Protein AF-0000000066578251 (afdb_homodimer)

Structure (mmCIF, N/CA/C/O backbone):
data_AF-0000000066578251-model_v1
#
loop_
_entity.id
_entity.type
_entity.pdbx_description
1 polymer 'Ribbon-helix-helix protein CopG domain-containing protein'
#
loop_
_atom_site.group_PDB
_atom_site.id
_atom_site.type_symbol
_atom_site.label_atom_id
_atom_site.label_alt_id
_atom_site.label_comp_id
_atom_site.label_asym_id
_atom_site.label_entity_id
_atom_site.label_seq_id
_atom_site.pdbx_PDB_ins_code
_atom_site.Cartn_x
_atom_site.Cartn_y
_atom_site.Cartn_z
_atom_site.occupancy
_atom_site.B_iso_or_equiv
_atom_site.auth_seq_id
_atom_site.auth_comp_id
_atom_site.auth_asym_id
_atom_site.auth_atom_id
_atom_site.pdbx_PDB_model_num
ATOM 1 N N . MET A 1 1 ? 9.539 15.773 -36.688 1 33.91 1 MET A N 1
ATOM 2 C CA . MET A 1 1 ? 9.219 14.484 -36.062 1 33.91 1 MET A CA 1
ATOM 3 C C . MET A 1 1 ? 10.008 14.281 -34.781 1 33.91 1 MET A C 1
ATOM 5 O O . MET A 1 1 ? 11.211 14.016 -34.812 1 33.91 1 MET A O 1
ATOM 9 N N . GLN A 1 2 ? 9.914 15.133 -33.781 1 40.56 2 GLN A N 1
ATOM 10 C CA . GLN A 1 2 ? 10.695 15.141 -32.562 1 40.56 2 GLN A CA 1
ATOM 11 C C . GLN A 1 2 ? 10.43 13.891 -31.734 1 40.56 2 GLN A C 1
ATOM 13 O O . GLN A 1 2 ? 9.281 13.594 -31.391 1 40.56 2 GLN A O 1
ATOM 18 N N . MET A 1 3 ? 10.969 12.742 -32.125 1 38.81 3 MET A N 1
ATOM 19 C CA . MET A 1 3 ? 10.906 11.547 -31.266 1 38.81 3 MET A CA 1
ATOM 20 C C . MET A 1 3 ? 11.039 11.914 -29.797 1 38.81 3 MET A C 1
ATOM 22 O O . MET A 1 3 ? 11.977 12.609 -29.406 1 38.81 3 MET A O 1
ATOM 26 N N . LYS A 1 4 ? 10.031 12.43 -29.156 1 45.69 4 LYS A N 1
ATOM 27 C CA . LYS A 1 4 ? 10.07 12.602 -27.703 1 45.69 4 LYS A CA 1
ATOM 28 C C . LYS A 1 4 ? 10.961 11.547 -27.047 1 45.69 4 LYS A C 1
ATOM 30 O O . LYS A 1 4 ? 10.68 10.352 -27.141 1 45.69 4 LYS A O 1
ATOM 35 N N . ASN A 1 5 ? 12.266 11.547 -27.328 1 45.31 5 ASN A N 1
ATOM 36 C CA . ASN A 1 5 ? 13.211 10.719 -26.594 1 45.31 5 ASN A CA 1
ATOM 37 C C . ASN A 1 5 ? 12.711 10.398 -25.188 1 45.31 5 ASN A C 1
ATOM 39 O O . ASN A 1 5 ? 12.336 11.305 -24.438 1 45.31 5 ASN A O 1
ATOM 43 N N . ASN A 1 6 ? 11.898 9.453 -24.969 1 48.03 6 ASN A N 1
ATOM 44 C CA . ASN A 1 6 ? 11.68 8.898 -23.641 1 48.03 6 ASN A CA 1
ATOM 45 C C . ASN A 1 6 ? 12.93 9 -22.766 1 48.03 6 ASN A C 1
ATOM 47 O O . ASN A 1 6 ? 13.812 8.141 -22.844 1 48.03 6 ASN A O 1
ATOM 51 N N . THR A 1 7 ? 13.742 10.078 -22.797 1 52 7 THR A N 1
ATOM 52 C CA . THR A 1 7 ? 15 10.344 -22.109 1 52 7 THR A CA 1
ATOM 53 C C . THR A 1 7 ? 14.969 9.773 -20.688 1 52 7 THR A C 1
ATOM 55 O O . THR A 1 7 ? 13.938 9.812 -20.016 1 52 7 THR A O 1
ATOM 58 N N . ALA A 1 8 ? 15.844 8.781 -20.422 1 61 8 ALA A N 1
ATOM 59 C CA . ALA A 1 8 ? 16.188 8.125 -19.172 1 61 8 ALA A CA 1
ATOM 60 C C . ALA A 1 8 ? 16.172 9.117 -18.016 1 61 8 ALA A C 1
ATOM 62 O O . ALA A 1 8 ? 16.875 10.133 -18.047 1 61 8 ALA A O 1
ATOM 63 N N . GLN A 1 9 ? 15.102 9.367 -17.328 1 78.44 9 GLN A N 1
ATOM 64 C CA . GLN A 1 9 ? 15.023 10.266 -16.172 1 78.44 9 GLN A CA 1
ATOM 65 C C . GLN A 1 9 ? 16.25 10.117 -15.281 1 78.44 9 GLN A C 1
ATOM 67 O O . GLN A 1 9 ? 16.734 9.008 -15.07 1 78.44 9 GLN A O 1
ATOM 72 N N . ALA A 1 10 ? 17.062 11.227 -15.094 1 93.12 10 ALA A N 1
ATOM 73 C CA . ALA A 1 10 ? 18.156 11.227 -14.133 1 93.12 10 ALA A CA 1
ATOM 74 C C . ALA A 1 10 ? 17.781 10.469 -12.867 1 93.12 10 ALA A C 1
ATOM 76 O O . ALA A 1 10 ? 16.641 10.555 -12.398 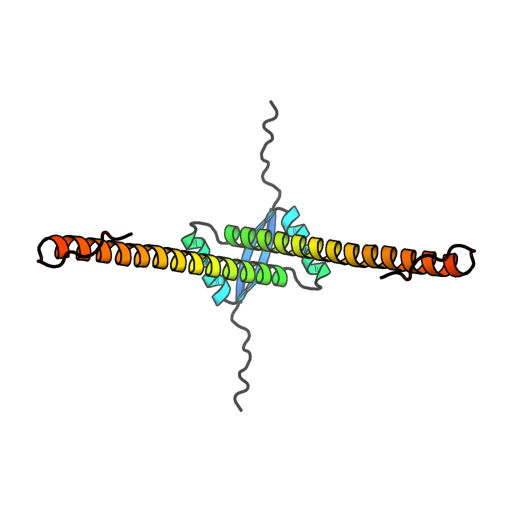1 93.12 10 ALA A O 1
ATOM 77 N N . THR A 1 11 ? 18.703 9.531 -12.5 1 97.19 11 THR A N 1
ATOM 78 C CA . THR A 1 11 ? 18.438 8.719 -11.32 1 97.19 11 THR A CA 1
ATOM 79 C C . THR A 1 11 ? 19.406 9.078 -10.195 1 97.19 11 THR A C 1
ATOM 81 O O . THR A 1 11 ? 20.422 9.742 -10.422 1 97.19 11 THR A O 1
ATOM 84 N N . LYS A 1 12 ? 19.016 8.773 -9.023 1 96.56 12 LYS A N 1
ATOM 85 C CA . LYS A 1 12 ? 19.812 8.883 -7.809 1 96.56 12 LYS A CA 1
ATOM 86 C C . LYS A 1 12 ? 19.891 7.555 -7.066 1 96.56 12 LYS A C 1
ATOM 88 O O . LYS A 1 12 ? 18.906 6.812 -7.02 1 96.56 12 LYS A O 1
ATOM 93 N N . VAL A 1 13 ? 21.062 7.285 -6.535 1 97.38 13 VAL A N 1
ATOM 94 C CA . VAL A 1 13 ? 21.234 6.078 -5.734 1 97.38 13 VAL A CA 1
ATOM 95 C C . VAL A 1 13 ? 20.672 6.297 -4.336 1 97.38 13 VAL A C 1
ATOM 97 O O . VAL A 1 13 ? 20.969 7.305 -3.689 1 97.38 13 VAL A O 1
ATOM 100 N N . ILE A 1 14 ? 19.812 5.352 -3.883 1 97.75 14 ILE A N 1
ATOM 101 C CA . ILE A 1 14 ? 19.359 5.387 -2.498 1 97.75 14 ILE A CA 1
ATOM 102 C C . ILE A 1 14 ? 19.75 4.094 -1.789 1 97.75 14 ILE A C 1
ATOM 104 O O . ILE A 1 14 ? 19.859 3.041 -2.422 1 97.75 14 ILE A O 1
ATOM 108 N N . THR A 1 15 ? 19.953 4.227 -0.474 1 97.62 15 THR A N 1
ATOM 109 C CA . THR A 1 15 ? 20.422 3.111 0.35 1 97.62 15 THR A CA 1
ATOM 110 C C . THR A 1 15 ? 19.656 3.064 1.669 1 97.62 15 THR A C 1
ATOM 112 O O . THR A 1 15 ? 19.188 4.094 2.158 1 97.62 15 THR A O 1
ATOM 115 N N . ALA A 1 16 ? 19.469 1.856 2.088 1 98.19 16 ALA A N 1
ATOM 116 C CA . ALA A 1 16 ? 18.875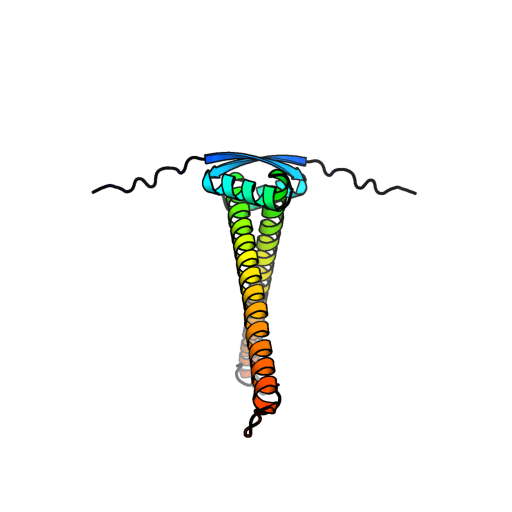 1.665 3.412 1 98.19 16 ALA A CA 1
ATOM 117 C C . ALA A 1 16 ? 19.391 0.377 4.055 1 98.19 16 ALA A C 1
ATOM 119 O O . ALA A 1 16 ? 19.781 -0.557 3.357 1 98.19 16 ALA A O 1
ATOM 120 N N . HIS A 1 17 ? 19.391 0.418 5.379 1 97.81 17 HIS A N 1
ATOM 121 C CA . HIS A 1 17 ? 19.594 -0.796 6.164 1 97.81 17 HIS A CA 1
ATOM 122 C C . HIS A 1 17 ? 18.25 -1.43 6.539 1 97.81 17 HIS A C 1
ATOM 124 O O . HIS A 1 17 ? 17.406 -0.785 7.168 1 97.81 17 HIS A O 1
ATOM 130 N N . VAL A 1 18 ? 18.109 -2.721 6.086 1 98.19 18 VAL A N 1
ATOM 131 C CA . VAL A 1 18 ? 16.844 -3.373 6.363 1 98.19 18 VAL A CA 1
ATOM 132 C C . VAL A 1 18 ? 17.078 -4.691 7.094 1 98.19 18 VAL A C 1
ATOM 134 O O . VAL A 1 18 ? 18.125 -5.32 6.922 1 98.19 18 VAL A O 1
ATOM 137 N N . PRO A 1 19 ? 16.109 -5.137 7.902 1 98.19 19 PRO A N 1
ATOM 138 C CA . PRO A 1 19 ? 16.25 -6.453 8.523 1 98.19 19 PRO A CA 1
ATOM 139 C C . PRO A 1 19 ? 16.469 -7.566 7.508 1 98.19 19 PRO A C 1
ATOM 141 O O . PRO A 1 19 ? 15.875 -7.547 6.426 1 98.19 19 PRO A O 1
ATOM 144 N N . LEU A 1 20 ? 17.25 -8.539 7.859 1 98.12 20 LEU A N 1
ATOM 145 C CA . LEU A 1 20 ? 17.625 -9.625 6.965 1 98.12 20 LEU A CA 1
ATOM 146 C C . LEU A 1 20 ? 16.375 -10.328 6.434 1 98.12 20 LEU A C 1
ATOM 148 O O . LEU A 1 20 ? 16.281 -10.609 5.234 1 98.12 20 LEU A O 1
ATOM 152 N N . PRO A 1 21 ? 15.336 -10.617 7.297 1 97.69 21 PRO A N 1
ATOM 153 C CA . PRO A 1 21 ? 14.148 -11.297 6.77 1 97.69 21 PRO A CA 1
ATOM 154 C C . PRO A 1 21 ? 13.422 -10.469 5.715 1 97.69 21 PRO A C 1
ATOM 156 O O . PRO A 1 21 ? 12.852 -11.023 4.766 1 97.69 21 PRO A O 1
ATOM 159 N N . MET A 1 22 ? 13.469 -9.156 5.844 1 98.56 22 MET A N 1
ATOM 160 C CA . MET A 1 22 ? 12.852 -8.289 4.848 1 98.56 22 MET A CA 1
ATOM 161 C C . MET A 1 22 ? 13.625 -8.336 3.533 1 98.56 22 MET A C 1
ATOM 163 O O . MET A 1 22 ? 13.023 -8.445 2.461 1 98.56 22 MET A O 1
ATOM 167 N N . ALA A 1 23 ? 14.891 -8.266 3.625 1 98.5 23 ALA A N 1
ATOM 168 C CA . ALA A 1 23 ? 15.727 -8.367 2.432 1 98.5 23 ALA A CA 1
ATOM 169 C C . ALA A 1 23 ? 15.492 -9.688 1.702 1 98.5 23 ALA A C 1
ATOM 171 O O . ALA A 1 23 ? 15.391 -9.711 0.473 1 98.5 23 ALA A O 1
ATOM 172 N N . ASP A 1 24 ? 15.367 -10.758 2.49 1 98.19 24 ASP A N 1
ATOM 173 C CA . ASP A 1 24 ? 15.125 -12.078 1.919 1 98.19 24 ASP A CA 1
ATOM 174 C C . ASP A 1 24 ? 13.773 -12.125 1.198 1 98.19 24 ASP A C 1
ATOM 176 O O . ASP A 1 24 ? 13.672 -12.68 0.104 1 98.19 24 ASP A O 1
ATOM 180 N N . LYS A 1 25 ? 12.797 -11.492 1.788 1 98.38 25 LYS A N 1
ATOM 181 C CA . LYS A 1 25 ? 11.469 -11.461 1.18 1 98.38 25 LYS A CA 1
ATOM 182 C C . LYS A 1 25 ? 11.477 -10.633 -0.102 1 98.38 25 LYS A C 1
ATOM 184 O O . LYS A 1 25 ? 10.828 -11 -1.086 1 98.38 25 LYS A O 1
ATOM 189 N N . VAL A 1 26 ? 12.18 -9.578 -0.138 1 98.56 26 VAL A N 1
ATOM 190 C CA . VAL A 1 26 ? 12.32 -8.734 -1.325 1 98.56 26 VAL A CA 1
ATOM 191 C C . VAL A 1 26 ? 12.969 -9.539 -2.449 1 98.56 26 VAL A C 1
ATOM 193 O O . VAL A 1 26 ? 12.5 -9.516 -3.59 1 98.56 26 VAL A O 1
ATOM 196 N N . ASP A 1 27 ? 13.984 -10.328 -2.086 1 98.5 27 ASP A N 1
ATOM 197 C CA . ASP A 1 27 ? 14.672 -11.156 -3.072 1 98.5 27 ASP A CA 1
ATOM 198 C C . ASP A 1 27 ? 13.75 -12.242 -3.625 1 98.5 27 ASP A C 1
ATOM 200 O O . ASP A 1 27 ? 13.742 -12.492 -4.832 1 98.5 27 ASP A O 1
ATOM 204 N N . GLN A 1 28 ? 13.086 -12.84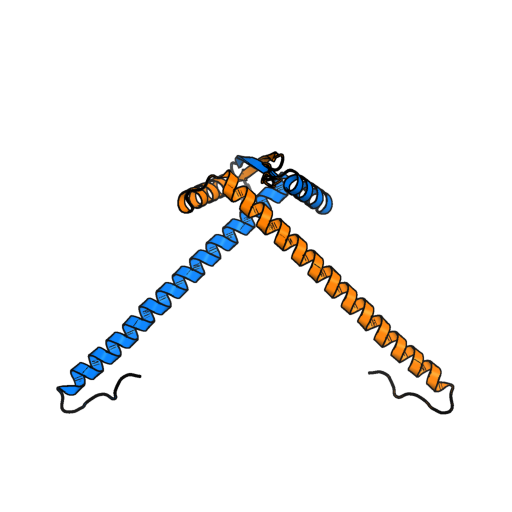4 -2.729 1 98.25 28 GLN A N 1
ATOM 205 C CA . GLN A 1 28 ? 12.141 -13.883 -3.135 1 98.25 28 GLN A CA 1
ATOM 206 C C . GLN A 1 28 ? 11.086 -13.328 -4.086 1 98.25 28 GLN A C 1
ATOM 208 O O . GLN A 1 28 ? 10.789 -13.945 -5.113 1 98.25 28 GLN A O 1
ATOM 213 N N . MET A 1 29 ? 10.578 -12.148 -3.799 1 98 29 MET A N 1
ATOM 214 C CA . MET A 1 29 ? 9.562 -11.508 -4.629 1 98 29 MET A CA 1
ATOM 215 C C . MET A 1 29 ? 10.141 -11.094 -5.977 1 98 29 MET A C 1
ATOM 217 O O . MET A 1 29 ? 9.508 -11.281 -7.016 1 98 29 MET A O 1
ATOM 221 N N . ALA A 1 30 ? 11.312 -10.57 -5.914 1 98.56 30 ALA A N 1
ATOM 222 C CA . ALA A 1 30 ? 12 -10.188 -7.141 1 98.56 30 ALA A CA 1
ATOM 223 C C . ALA A 1 30 ? 12.188 -11.383 -8.07 1 98.56 30 ALA A C 1
ATOM 225 O O . ALA A 1 30 ? 11.914 -11.297 -9.266 1 98.56 30 ALA A O 1
ATOM 226 N N . ALA A 1 31 ? 12.578 -12.531 -7.445 1 98.31 31 ALA A N 1
ATOM 227 C CA . ALA A 1 31 ? 12.781 -13.758 -8.203 1 98.31 31 ALA A CA 1
ATOM 228 C C . ALA A 1 31 ? 11.469 -14.25 -8.812 1 98.31 31 ALA A C 1
ATOM 230 O O . ALA A 1 31 ? 11.422 -14.602 -9.992 1 98.31 31 ALA A O 1
ATOM 231 N N . ARG A 1 32 ? 10.469 -14.172 -8.047 1 96.62 32 ARG A N 1
ATOM 232 C CA . ARG A 1 32 ? 9.148 -14.609 -8.492 1 96.62 32 ARG A CA 1
ATOM 233 C C . ARG A 1 32 ? 8.656 -13.758 -9.664 1 96.62 32 ARG A C 1
ATOM 235 O O . ARG A 1 32 ? 8.039 -14.273 -10.594 1 96.62 32 ARG A O 1
ATOM 242 N N . LEU A 1 33 ? 8.992 -12.492 -9.641 1 96.75 33 LEU A N 1
ATOM 243 C CA . LEU A 1 33 ? 8.516 -11.539 -10.641 1 96.75 33 LEU A CA 1
ATOM 244 C C . LEU A 1 33 ? 9.492 -11.438 -11.805 1 96.75 33 LEU A C 1
ATOM 246 O O . LEU A 1 33 ? 9.211 -10.75 -12.797 1 96.75 33 LEU A O 1
ATOM 250 N N . GLU A 1 34 ? 10.609 -12.109 -11.68 1 98.06 34 GLU A N 1
ATOM 251 C CA . GLU A 1 34 ? 11.68 -12.031 -12.672 1 98.06 34 GLU A CA 1
ATOM 252 C C . GLU A 1 34 ? 12.125 -10.586 -12.883 1 98.06 34 GLU A C 1
ATOM 254 O O . GLU A 1 34 ? 12.219 -10.117 -14.016 1 98.06 34 GLU A O 1
ATOM 259 N N . ARG A 1 35 ? 12.328 -9.961 -11.734 1 97.88 35 ARG A N 1
ATOM 260 C CA . ARG A 1 35 ? 12.789 -8.578 -11.695 1 97.88 35 ARG A CA 1
ATOM 261 C C . ARG A 1 35 ? 13.953 -8.406 -10.719 1 97.88 35 ARG A C 1
ATOM 263 O O . ARG A 1 35 ? 14.25 -9.32 -9.945 1 97.88 35 ARG A O 1
ATOM 270 N N . SER A 1 36 ? 14.57 -7.285 -10.828 1 98 36 SER A N 1
ATOM 271 C CA . SER A 1 36 ? 15.664 -6.977 -9.914 1 98 36 SER A CA 1
ATOM 272 C C . SER A 1 36 ? 15.141 -6.484 -8.57 1 98 36 SER A C 1
ATOM 274 O O . SER A 1 36 ? 14.016 -5.988 -8.484 1 98 36 SER A O 1
ATOM 276 N N . ARG A 1 37 ? 15.867 -6.578 -7.664 1 97.19 37 ARG A N 1
ATOM 277 C CA . ARG A 1 37 ? 15.57 -5.984 -6.363 1 97.19 37 ARG A CA 1
ATOM 278 C C . ARG A 1 37 ? 15.273 -4.496 -6.492 1 97.19 37 ARG A C 1
ATOM 280 O O . ARG A 1 37 ? 14.367 -3.979 -5.848 1 97.19 37 ARG A O 1
ATOM 287 N N . GLY A 1 38 ? 16.109 -3.795 -7.281 1 97.69 38 GLY A N 1
ATOM 288 C CA . GLY A 1 38 ? 15.906 -2.371 -7.496 1 97.69 38 GLY A CA 1
ATOM 289 C C . GLY A 1 38 ? 14.531 -2.041 -8.055 1 97.69 38 GLY A C 1
ATOM 290 O O . GLY A 1 38 ? 13.945 -1.019 -7.703 1 97.69 38 GLY A O 1
ATOM 291 N N . TRP A 1 39 ? 14.086 -2.951 -8.844 1 98.25 39 TRP A N 1
ATOM 292 C CA . TRP A 1 39 ? 12.742 -2.799 -9.391 1 98.25 39 TRP A CA 1
ATOM 293 C C . TRP A 1 39 ? 11.695 -2.859 -8.281 1 98.25 39 TRP A C 1
ATOM 295 O O . TRP A 1 39 ? 10.781 -2.039 -8.242 1 98.25 39 TRP A O 1
ATOM 305 N N . VAL A 1 40 ? 11.781 -3.76 -7.332 1 98.5 40 VAL A N 1
ATOM 306 C CA . VAL A 1 40 ? 10.859 -3.932 -6.215 1 98.5 40 VAL A CA 1
ATOM 307 C C . VAL A 1 40 ? 10.867 -2.682 -5.34 1 98.5 40 VAL A C 1
ATOM 309 O O . VAL A 1 40 ? 9.812 -2.197 -4.922 1 98.5 40 VAL A O 1
ATOM 312 N N . ILE A 1 41 ? 12.016 -2.17 -5.109 1 98.69 41 ILE A N 1
ATOM 313 C CA . ILE A 1 41 ? 12.164 -0.983 -4.277 1 98.69 41 ILE A CA 1
ATOM 314 C C . ILE A 1 41 ? 11.438 0.195 -4.922 1 98.69 41 ILE A C 1
ATOM 316 O O . ILE A 1 41 ? 10.695 0.916 -4.258 1 98.69 41 ILE A O 1
ATOM 320 N N . LYS A 1 42 ? 11.625 0.343 -6.203 1 98.5 42 LYS A N 1
ATOM 321 C CA . LYS A 1 42 ? 10.953 1.426 -6.918 1 98.5 42 LYS A CA 1
ATOM 322 C C . LYS A 1 42 ? 9.438 1.262 -6.867 1 98.5 42 LYS A C 1
ATOM 324 O O . LYS A 1 42 ? 8.711 2.236 -6.672 1 98.5 42 LYS A O 1
ATOM 329 N N . GLN A 1 43 ? 9.07 0.047 -6.969 1 98.5 43 GLN A N 1
ATOM 330 C CA . GLN A 1 43 ? 7.641 -0.238 -6.91 1 98.5 43 GLN A CA 1
ATOM 331 C C . GLN A 1 43 ? 7.078 0.055 -5.523 1 98.5 43 GLN A C 1
ATOM 333 O O . GLN A 1 43 ? 6.004 0.648 -5.395 1 98.5 43 GLN A O 1
ATOM 338 N N . ALA A 1 44 ? 7.77 -0.382 -4.5 1 98.88 44 ALA A N 1
ATOM 339 C CA . ALA A 1 44 ? 7.363 -0.16 -3.113 1 98.88 44 ALA A CA 1
ATOM 340 C C . ALA A 1 44 ? 7.273 1.331 -2.801 1 98.88 44 ALA A C 1
ATOM 342 O O . ALA A 1 44 ? 6.285 1.791 -2.221 1 98.88 44 ALA A O 1
ATOM 343 N N . LEU A 1 45 ? 8.266 2.088 -3.23 1 98.88 45 LEU A N 1
ATOM 344 C CA . LEU A 1 45 ? 8.281 3.529 -3 1 98.88 45 LEU A CA 1
ATOM 345 C C . LEU A 1 45 ? 7.148 4.211 -3.758 1 98.88 45 LEU A C 1
ATOM 347 O O . LEU A 1 45 ? 6.438 5.051 -3.199 1 98.88 45 LEU A O 1
ATOM 351 N N . SER A 1 46 ? 6.969 3.844 -4.98 1 98.75 46 SER A N 1
ATOM 352 C CA . SER A 1 46 ? 5.91 4.434 -5.797 1 98.75 46 SER A CA 1
ATOM 353 C C . SER A 1 46 ? 4.539 4.219 -5.164 1 98.75 46 SER A C 1
ATOM 355 O O . SER A 1 46 ? 3.762 5.164 -5.027 1 98.75 46 SER A O 1
ATOM 357 N N . ALA A 1 47 ? 4.355 3.01 -4.758 1 98.5 47 ALA A N 1
ATOM 358 C CA . ALA A 1 47 ? 3.068 2.662 -4.16 1 98.5 47 ALA A CA 1
ATOM 359 C C . ALA A 1 47 ? 2.865 3.396 -2.836 1 98.5 47 ALA A C 1
ATOM 361 O O . ALA A 1 47 ? 1.778 3.912 -2.566 1 98.5 47 ALA A O 1
ATOM 362 N N . TRP A 1 48 ? 3.848 3.43 -2.045 1 98.69 48 TRP A N 1
ATOM 363 C CA . TRP A 1 48 ? 3.773 4.055 -0.728 1 98.69 48 TRP A CA 1
ATOM 364 C C . TRP A 1 48 ? 3.555 5.559 -0.849 1 98.69 48 TRP A C 1
ATOM 366 O O . TRP A 1 48 ? 2.73 6.133 -0.133 1 98.69 48 TRP A O 1
ATOM 376 N N . LEU A 1 49 ? 4.242 6.195 -1.757 1 98.56 49 LEU A N 1
ATOM 377 C CA . LEU A 1 49 ? 4.094 7.629 -1.984 1 98.56 49 LEU A CA 1
ATOM 378 C C . LEU A 1 49 ? 2.691 7.957 -2.488 1 98.56 49 LEU A C 1
ATOM 380 O O . LEU A 1 49 ? 2.08 8.93 -2.045 1 98.56 49 LEU A O 1
ATOM 384 N N . ALA A 1 50 ? 2.244 7.145 -3.395 1 98.06 50 ALA A N 1
ATOM 385 C CA . ALA A 1 50 ? 0.897 7.352 -3.92 1 98.06 50 ALA A CA 1
ATOM 386 C C . ALA A 1 50 ? -0.149 7.223 -2.818 1 98.06 50 ALA A C 1
ATOM 388 O O . ALA A 1 50 ? -1.088 8.016 -2.746 1 98.06 50 ALA A O 1
ATOM 389 N N . GLN A 1 51 ? -0.018 6.234 -1.933 1 97.38 51 GLN A N 1
ATOM 390 C CA . GLN A 1 51 ? -0.934 6.027 -0.815 1 97.38 51 GLN A CA 1
ATOM 391 C C . GLN A 1 51 ? -0.896 7.203 0.153 1 97.38 51 GLN A C 1
ATOM 393 O O . GLN A 1 51 ? -1.938 7.66 0.627 1 97.38 51 GLN A O 1
ATOM 398 N N . GLU A 1 52 ? 0.347 7.637 0.436 1 97.19 52 GLU A N 1
ATOM 399 C CA . GLU A 1 52 ? 0.484 8.781 1.333 1 97.19 52 GLU A CA 1
ATOM 400 C C . GLU A 1 52 ? -0.146 10.031 0.731 1 97.19 52 GLU A C 1
ATOM 402 O O . GLU A 1 52 ? -0.788 10.812 1.438 1 97.19 52 GLU A O 1
ATOM 407 N N . GLU A 1 53 ? 0.006 10.266 -0.574 1 96.5 53 GLU A N 1
ATOM 408 C CA . GLU A 1 53 ? -0.617 11.406 -1.243 1 96.5 53 GLU A CA 1
ATOM 409 C C . GLU A 1 53 ? -2.139 11.312 -1.184 1 96.5 53 GLU A C 1
ATOM 411 O O . GLU A 1 53 ? -2.816 12.312 -0.938 1 96.5 53 GLU A O 1
ATOM 416 N N . GLU A 1 54 ? -2.662 10.125 -1.345 1 97.38 54 GLU A N 1
ATOM 417 C CA . GLU A 1 54 ? -4.105 9.906 -1.272 1 97.38 54 GLU A CA 1
ATOM 418 C C . GLU A 1 54 ? -4.625 10.133 0.144 1 97.38 54 GLU A C 1
ATOM 420 O O . GLU A 1 54 ? -5.656 10.781 0.335 1 97.38 54 GLU A O 1
ATOM 425 N N . ARG A 1 55 ? -3.912 9.648 1.063 1 97 55 ARG A N 1
ATOM 426 C CA . ARG A 1 55 ? -4.277 9.844 2.463 1 97 55 ARG A CA 1
ATOM 427 C C . ARG A 1 55 ? -4.309 11.328 2.816 1 97 55 ARG A C 1
ATOM 429 O O . ARG A 1 55 ? -5.23 11.797 3.488 1 97 55 ARG A O 1
ATOM 436 N N . ASN A 1 56 ? -3.285 11.992 2.326 1 95.81 56 ASN A N 1
ATOM 437 C CA . ASN A 1 56 ? -3.238 13.43 2.576 1 95.81 56 ASN A CA 1
ATOM 438 C C . ASN A 1 56 ? -4.402 14.148 1.907 1 95.81 56 ASN A C 1
ATOM 440 O O . ASN A 1 56 ? -5.012 15.039 2.504 1 95.81 56 ASN A O 1
ATOM 444 N N . ARG A 1 57 ? -4.703 13.773 0.715 1 96.69 57 ARG A N 1
ATOM 445 C CA . ARG A 1 57 ? -5.797 14.391 -0.031 1 96.69 57 ARG A CA 1
ATOM 446 C C . ARG A 1 57 ? -7.133 14.172 0.674 1 96.69 57 ARG A C 1
ATOM 448 O O . ARG A 1 57 ? -7.918 15.102 0.832 1 96.69 57 ARG A O 1
ATOM 455 N N . LEU A 1 58 ? -7.336 12.961 1.193 1 97.12 58 LEU A N 1
ATOM 456 C CA . LEU A 1 58 ? -8.57 12.617 1.89 1 97.12 58 LEU A CA 1
ATOM 457 C C . LEU A 1 58 ? -8.688 13.383 3.201 1 97.12 58 LEU A C 1
ATOM 459 O O . LEU A 1 58 ? -9.773 13.859 3.553 1 97.12 58 LEU A O 1
ATOM 463 N N . THR A 1 59 ? -7.617 13.5 3.799 1 96.44 59 THR A N 1
ATOM 464 C CA . THR A 1 59 ? -7.605 14.242 5.059 1 96.44 59 THR A CA 1
ATOM 465 C C . THR A 1 59 ? -7.957 15.703 4.828 1 96.44 59 THR A C 1
ATOM 467 O O . THR A 1 59 ? -8.758 16.281 5.57 1 96.44 59 THR A O 1
ATOM 470 N N . LEU A 1 60 ? -7.371 16.266 3.814 1 95.06 60 LEU A N 1
ATOM 471 C CA . LEU A 1 60 ? -7.609 17.672 3.5 1 95.06 60 LEU A CA 1
ATOM 472 C C . LEU A 1 60 ? -9.062 17.906 3.092 1 95.06 60 LEU A C 1
ATOM 474 O O . LEU A 1 60 ? -9.664 18.906 3.461 1 95.06 60 LEU A O 1
ATOM 478 N N . GLU A 1 61 ? -9.555 16.969 2.291 1 95.19 61 GLU A N 1
ATOM 479 C CA . GLU A 1 61 ? -10.945 17.062 1.868 1 95.19 61 GLU A CA 1
ATOM 480 C C . GLU A 1 61 ? -11.891 16.953 3.059 1 95.19 61 GLU A C 1
ATOM 482 O O . GLU A 1 61 ? -12.875 17.703 3.154 1 95.19 61 GLU A O 1
ATOM 487 N N . ALA A 1 62 ? -11.617 16.031 3.932 1 94.5 62 ALA A N 1
ATOM 488 C CA . ALA A 1 62 ? -12.438 15.836 5.129 1 94.5 62 ALA A CA 1
ATOM 489 C C . ALA A 1 62 ? -12.406 17.078 6.012 1 94.5 62 ALA A C 1
ATOM 491 O O . ALA A 1 62 ? -13.438 17.469 6.57 1 94.5 62 ALA A O 1
ATOM 492 N N . LEU A 1 63 ? -11.266 17.672 6.137 1 94.5 63 LEU A N 1
ATOM 493 C CA . LEU A 1 63 ? -11.117 18.891 6.93 1 94.5 63 LEU A CA 1
ATOM 494 C C . LEU A 1 63 ? -11.906 20.047 6.312 1 94.5 63 LEU A C 1
ATOM 496 O O . LEU A 1 63 ? -12.523 20.828 7.031 1 94.5 63 LEU A O 1
ATOM 500 N N . ASP A 1 64 ? -11.875 20.141 5.012 1 93.5 64 ASP A N 1
ATOM 501 C CA . ASP A 1 64 ? -12.617 21.172 4.293 1 93.5 64 ASP A CA 1
ATOM 502 C C . ASP A 1 64 ? -14.117 21.016 4.504 1 93.5 64 ASP A C 1
ATOM 504 O O . ASP A 1 64 ? -14.828 22 4.695 1 93.5 64 ASP A O 1
ATOM 508 N N . ASP A 1 65 ? -14.57 19.781 4.488 1 92.25 65 ASP A N 1
ATOM 509 C CA . ASP A 1 65 ? -15.984 19.484 4.688 1 92.25 65 ASP A CA 1
ATOM 510 C C . ASP A 1 65 ? -16.438 19.891 6.082 1 92.25 65 ASP A C 1
ATOM 512 O O . ASP A 1 65 ? -17.531 20.453 6.242 1 92.25 65 ASP A O 1
ATOM 516 N N . VAL A 1 66 ? -15.656 19.656 7.055 1 91.75 66 VAL A N 1
ATOM 517 C CA . VAL A 1 66 ? -15.977 20.016 8.43 1 91.75 66 VAL A CA 1
ATOM 518 C C . VAL A 1 66 ? -16.016 21.547 8.57 1 91.75 66 VAL A C 1
ATOM 520 O O . VAL A 1 66 ? -16.922 22.094 9.211 1 91.75 66 VAL A O 1
ATOM 523 N N . THR A 1 67 ? -15.031 22.125 7.898 1 90.38 67 THR A N 1
ATOM 524 C CA . THR A 1 67 ? -14.969 23.578 7.973 1 90.38 67 THR A CA 1
ATOM 525 C C . THR A 1 67 ? -16.172 24.219 7.281 1 90.38 67 THR A C 1
ATOM 527 O O . THR A 1 67 ? -16.797 25.125 7.824 1 90.38 67 THR A O 1
ATOM 530 N N . SER A 1 68 ? -16.469 23.75 6.117 1 88.44 68 SER A N 1
ATOM 531 C CA . SER A 1 68 ? -17.594 24.281 5.367 1 88.44 68 SER A CA 1
ATOM 532 C C . SER A 1 68 ? -18.922 23.984 6.082 1 88.44 68 SER A C 1
ATOM 534 O O . SER A 1 68 ? -19.812 24.844 6.113 1 88.44 68 SER A O 1
ATOM 536 N N . GLY A 1 69 ? -19.031 22.812 6.562 1 84.56 69 GLY A N 1
ATOM 537 C CA . GLY A 1 69 ? -20.234 22.453 7.312 1 84.56 69 GLY A CA 1
ATOM 538 C C . GLY A 1 69 ? -20.438 23.312 8.547 1 84.56 69 GLY A C 1
ATOM 539 O O . GLY A 1 69 ? -21.562 23.734 8.836 1 84.56 69 GLY A O 1
ATOM 540 N N . GLN A 1 70 ? -19.516 23.547 9.211 1 83 70 GLN A N 1
ATOM 541 C CA . GLN A 1 70 ? -19.578 24.422 10.383 1 83 70 GLN A CA 1
ATOM 542 C C . GLN A 1 70 ? -19.953 25.844 10 1 83 70 GLN A C 1
ATOM 544 O O . GLN A 1 70 ? -20.75 26.484 10.68 1 83 70 GLN A O 1
ATOM 549 N N . VAL A 1 71 ? -19.438 26.312 8.938 1 84.94 71 VAL A N 1
ATOM 550 C CA . VAL A 1 71 ? -19.719 27.656 8.469 1 84.94 71 VAL A CA 1
ATOM 551 C C . VAL A 1 71 ? -21.188 27.766 8.078 1 84.94 71 VAL A C 1
ATOM 553 O O . VAL A 1 71 ? -21.859 28.75 8.43 1 84.94 71 VAL A O 1
ATOM 556 N N . ILE A 1 72 ? -21.719 26.719 7.461 1 83 72 ILE A N 1
ATOM 557 C CA . ILE A 1 72 ? -23.109 26.734 7.047 1 83 72 ILE A CA 1
ATOM 558 C C . ILE A 1 72 ? -24.016 26.688 8.273 1 83 72 ILE A C 1
ATOM 560 O O . ILE A 1 72 ? -24.984 27.438 8.375 1 83 72 ILE A O 1
ATOM 564 N N . ASP A 1 73 ? -23.641 25.922 9.219 1 85.88 73 ASP A N 1
ATOM 565 C CA . ASP A 1 73 ? -24.438 25.812 10.445 1 85.88 73 ASP A CA 1
ATOM 566 C C . ASP A 1 73 ? -24.406 27.125 11.219 1 85.88 73 ASP A C 1
ATOM 568 O O . ASP A 1 73 ? -25.453 27.609 11.664 1 85.88 73 ASP A O 1
ATOM 572 N N . HIS A 1 74 ? -23.234 27.703 11.297 1 88.12 74 HIS A N 1
ATOM 573 C CA . HIS A 1 74 ? -23.109 28.953 12.016 1 88.12 74 HIS A CA 1
ATOM 574 C C . HIS A 1 74 ? -23.891 30.062 11.312 1 88.12 74 HIS A C 1
ATOM 576 O O . HIS A 1 74 ? -24.578 30.859 11.969 1 88.12 74 HIS A O 1
ATOM 582 N N . GLN A 1 75 ? -23.859 30.078 10.07 1 87.94 75 GLN A N 1
ATOM 583 C CA . GLN A 1 75 ? -24.594 31.078 9.297 1 87.94 75 GLN A CA 1
ATOM 584 C C . GLN A 1 75 ? -26.109 30.922 9.492 1 87.94 75 GLN A C 1
ATOM 586 O O . GLN A 1 75 ? -26.828 31.906 9.625 1 87.94 75 GLN A O 1
ATOM 591 N N . ALA A 1 76 ? -26.516 29.672 9.531 1 88.12 76 ALA A N 1
ATOM 592 C CA . ALA A 1 76 ? -27.938 29.406 9.773 1 88.12 76 ALA A CA 1
ATOM 593 C C . ALA A 1 76 ? -28.344 29.859 11.172 1 88.12 76 ALA A C 1
ATOM 595 O O . ALA A 1 76 ? -29.422 30.453 11.352 1 88.12 76 ALA A O 1
ATOM 596 N N . VAL A 1 77 ? -27.531 29.672 12.148 1 90.31 77 VAL A N 1
ATOM 597 C CA . VAL A 1 77 ? -27.781 30.078 13.531 1 90.31 77 VAL A CA 1
ATOM 598 C C . VAL A 1 77 ? -27.781 31.594 13.633 1 90.31 77 VAL A C 1
ATOM 600 O O . VAL A 1 77 ? -28.641 32.188 14.297 1 90.31 77 VAL A O 1
ATOM 603 N N . GLN A 1 78 ? -26.859 32.156 12.906 1 90.94 78 GLN A N 1
ATOM 604 C CA . GLN A 1 78 ? -26.781 33.625 12.914 1 90.94 78 GLN A CA 1
ATOM 605 C C . GLN A 1 78 ? -28 34.25 12.25 1 90.94 78 GLN A C 1
ATOM 607 O O . GLN A 1 78 ? -28.578 35.219 12.766 1 90.94 78 GLN A O 1
ATOM 612 N N . ALA A 1 79 ? -28.469 33.656 11.195 1 89.12 79 ALA A N 1
ATOM 613 C CA . ALA A 1 79 ? -29.656 34.125 10.492 1 89.12 79 ALA A CA 1
ATOM 614 C C . ALA A 1 79 ? -30.906 34 11.352 1 89.12 79 ALA A C 1
ATOM 616 O O . ALA A 1 79 ? -31.75 34.875 11.375 1 89.12 79 ALA A O 1
ATOM 617 N N . TRP A 1 80 ? -30.953 32.875 12.086 1 91.81 80 TRP A N 1
ATOM 618 C CA . TRP A 1 80 ? -32.062 32.625 12.992 1 91.81 80 TRP A CA 1
ATOM 619 C C . TRP A 1 80 ? -32.094 33.656 14.125 1 91.81 80 TRP A C 1
ATOM 621 O O . TRP A 1 80 ? -33.125 34.219 14.422 1 91.81 80 TRP A O 1
ATOM 631 N N . ALA A 1 81 ? -30.859 33.906 14.633 1 92.88 81 ALA A N 1
ATOM 632 C CA . ALA A 1 81 ? -30.75 34.875 15.719 1 92.88 81 ALA A CA 1
ATOM 633 C C . ALA A 1 81 ? -31.156 36.281 15.25 1 92.88 81 ALA A C 1
ATOM 635 O O . ALA A 1 81 ? -31.875 36.969 15.945 1 92.88 81 ALA A O 1
ATOM 636 N N . ASP A 1 82 ? -30.797 36.594 14.062 1 91.12 82 ASP A N 1
ATOM 637 C CA . ASP A 1 82 ? -31.109 37.906 13.492 1 91.12 82 ASP A CA 1
ATOM 638 C C . ASP A 1 82 ? -32.594 38.031 13.203 1 91.12 82 ASP A C 1
ATOM 640 O O . ASP A 1 82 ? -33.188 39.125 13.305 1 91.12 82 ASP A O 1
ATOM 644 N N . SER A 1 83 ? -33.25 36.906 12.914 1 89.25 83 SER A N 1
ATOM 645 C CA . SER A 1 83 ? -34.688 36.906 12.57 1 89.25 83 SER A CA 1
ATOM 646 C C . SER A 1 83 ? -35.531 37.156 13.797 1 89.25 83 SER A C 1
ATOM 648 O O . SER A 1 83 ? -36.688 37.594 13.68 1 89.25 83 SER A O 1
ATOM 650 N N . LEU A 1 84 ? -34.938 36.781 14.953 1 89.44 84 LEU A N 1
ATOM 651 C CA . LEU A 1 84 ? -35.688 36.969 16.188 1 89.44 84 LEU A CA 1
ATOM 652 C C . LEU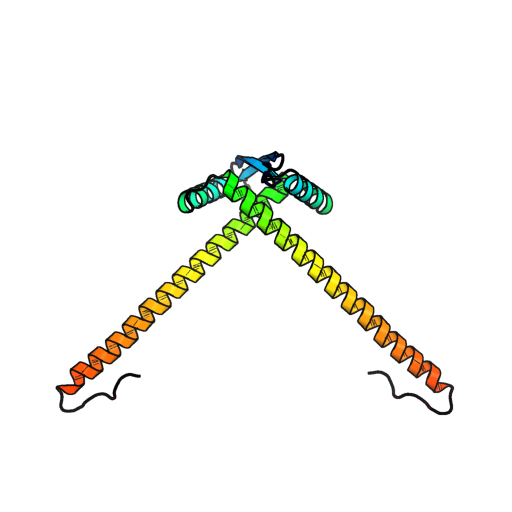 A 1 84 ? -36 38.438 16.453 1 89.44 84 LEU A C 1
ATOM 654 O O . LEU A 1 84 ? -36.938 38.75 17.172 1 89.44 84 LEU A O 1
ATOM 658 N N . SER A 1 85 ? -35.25 39.312 15.898 1 89.69 85 SER A N 1
ATOM 659 C CA . SER A 1 85 ? -35.438 40.75 16.109 1 89.69 85 SER A CA 1
ATOM 660 C C . SER A 1 85 ? -36.406 41.344 15.07 1 89.69 85 SER A C 1
ATOM 662 O O . SER A 1 85 ? -36.719 42.531 15.125 1 89.69 85 SER A O 1
ATOM 664 N N . THR A 1 86 ? -36.844 40.594 14.109 1 88.88 86 THR A N 1
ATOM 665 C CA . THR A 1 86 ? -37.75 41.031 13.062 1 88.88 86 THR A CA 1
ATOM 666 C C . THR A 1 86 ? -39.156 40.5 13.305 1 88.88 86 THR A C 1
ATOM 668 O O . THR A 1 86 ? -39.406 39.75 14.266 1 88.88 86 THR A O 1
ATOM 671 N N . ASP A 1 87 ? -40.094 40.906 12.477 1 90.75 87 ASP A N 1
ATOM 672 C CA . ASP A 1 87 ? -41.5 40.5 12.609 1 90.75 87 ASP A CA 1
ATOM 673 C C . ASP A 1 87 ? -41.719 39.125 12.016 1 90.75 87 ASP A C 1
ATOM 675 O O . ASP A 1 87 ? -42.812 38.562 12.133 1 90.75 87 ASP A O 1
ATOM 679 N N . HIS A 1 88 ? -40.562 38.562 11.391 1 88.88 88 HIS A N 1
ATOM 680 C CA . HIS A 1 88 ? -40.688 37.25 10.75 1 88.88 88 HIS A CA 1
ATOM 681 C C . HIS A 1 88 ? -39.562 36.312 11.188 1 88.88 88 HIS A C 1
ATOM 683 O O . HIS A 1 88 ? -38.594 36.125 10.461 1 88.88 88 HIS A O 1
ATOM 689 N N . PRO A 1 89 ? -39.688 35.656 12.359 1 85.81 89 PRO A N 1
ATOM 690 C CA . PRO A 1 89 ? -38.625 34.812 12.883 1 85.81 89 PRO A CA 1
ATOM 691 C C . PRO A 1 89 ? -38.469 33.5 12.109 1 85.81 89 PRO A C 1
ATOM 693 O O . PRO A 1 89 ? -39.469 32.906 11.719 1 85.81 89 PRO A O 1
ATOM 696 N N . LEU A 1 90 ? -37.156 33.25 11.688 1 85.19 90 LEU A N 1
ATOM 697 C CA . LEU A 1 90 ? -36.844 31.984 11.016 1 85.19 90 LEU A CA 1
ATOM 698 C C . LEU A 1 90 ? -36.969 30.812 11.977 1 85.19 90 LEU A C 1
ATOM 700 O O . LEU A 1 90 ? -36.844 30.984 13.188 1 85.19 90 LEU A O 1
ATOM 704 N N . PRO A 1 91 ? -37.344 29.625 11.375 1 88 91 PRO A N 1
ATOM 705 C CA . PRO A 1 91 ? -37.375 28.453 12.258 1 88 91 PRO A CA 1
ATOM 706 C C . PRO A 1 91 ? -36 28.125 12.82 1 88 91 PRO A C 1
ATOM 708 O O . PRO A 1 91 ? -34.969 28.453 12.219 1 88 91 PRO A O 1
ATOM 711 N N . VAL A 1 92 ? -35.875 27.562 14.141 1 85 92 VAL A N 1
ATOM 712 C CA . VAL A 1 92 ? -34.656 27.172 14.812 1 85 92 VAL A CA 1
ATOM 713 C C . VAL A 1 92 ? -33.844 26.25 13.906 1 85 92 VAL A C 1
ATOM 715 O O . VAL A 1 92 ? -34.375 25.297 13.336 1 85 92 VAL A O 1
ATOM 718 N N . PRO A 1 93 ? -32.594 26.656 13.656 1 82.25 93 PRO A N 1
ATOM 719 C CA . PRO A 1 93 ? -31.75 25.812 12.805 1 82.25 93 PRO A CA 1
ATOM 720 C C . PRO A 1 93 ? -31.547 24.406 13.383 1 82.25 93 PRO A C 1
ATOM 722 O O . PRO A 1 93 ? -31.469 24.25 14.602 1 82.25 93 PRO A O 1
ATOM 725 N N . ARG A 1 94 ? -31.672 23.453 12.539 1 63.38 94 ARG A N 1
ATOM 726 C CA . ARG A 1 94 ? -31.453 22.062 12.922 1 63.38 94 ARG A CA 1
ATOM 727 C C . ARG A 1 94 ? -30.094 21.578 12.477 1 63.38 94 ARG A C 1
ATOM 729 O O . ARG A 1 94 ? -29.516 22.109 11.523 1 63.38 94 ARG A O 1
ATOM 736 N N . MET B 1 1 ? 15.109 -13.93 34.719 1 34.28 1 MET B N 1
ATOM 737 C CA . MET B 1 1 ? 14.562 -12.688 34.188 1 34.28 1 MET B CA 1
ATOM 738 C C . MET B 1 1 ? 15.172 -12.375 32.812 1 34.28 1 MET B C 1
ATOM 740 O O . MET B 1 1 ? 16.312 -11.922 32.75 1 34.28 1 MET B O 1
ATOM 744 N N . GLN B 1 2 ? 15.125 -13.234 31.828 1 40.66 2 GLN B N 1
ATOM 745 C CA . GLN B 1 2 ? 15.766 -13.117 30.531 1 40.66 2 GLN B CA 1
ATOM 746 C C . GLN B 1 2 ? 15.227 -11.93 29.75 1 40.66 2 GLN B C 1
ATOM 748 O O . GLN B 1 2 ? 14.016 -11.82 29.531 1 40.66 2 GLN B O 1
ATOM 753 N N . MET B 1 3 ? 15.609 -10.695 30.078 1 38.53 3 MET B N 1
ATOM 754 C CA . MET B 1 3 ? 15.258 -9.531 29.266 1 38.53 3 MET B CA 1
ATOM 755 C C . MET B 1 3 ? 15.273 -9.891 27.781 1 38.53 3 MET B C 1
ATOM 757 O O . MET B 1 3 ? 16.25 -10.461 27.281 1 38.53 3 MET B O 1
ATOM 761 N N . LYS B 1 4 ? 14.289 -10.586 27.266 1 45.78 4 LYS B N 1
ATOM 762 C CA . LYS B 1 4 ? 14.18 -10.758 25.828 1 45.78 4 LYS B CA 1
ATOM 763 C C . LYS B 1 4 ? 14.828 -9.594 25.078 1 45.78 4 LYS B C 1
ATOM 765 O O . LYS B 1 4 ? 14.398 -8.453 25.219 1 45.78 4 LYS B O 1
ATOM 770 N N . ASN B 1 5 ? 16.156 -9.422 25.219 1 44.97 5 ASN B N 1
ATOM 771 C CA . ASN B 1 5 ? 16.906 -8.461 24.406 1 44.97 5 ASN B CA 1
ATOM 772 C C . ASN B 1 5 ? 16.203 -8.219 23.062 1 44.97 5 ASN B C 1
ATOM 774 O O . ASN B 1 5 ? 15.867 -9.172 22.359 1 44.97 5 ASN B O 1
ATOM 778 N N . ASN B 1 6 ? 15.242 -7.391 22.953 1 48 6 ASN B N 1
ATOM 779 C CA . ASN B 1 6 ? 14.82 -6.863 21.672 1 48 6 ASN B CA 1
ATOM 780 C C . ASN B 1 6 ? 15.984 -6.797 20.672 1 48 6 ASN B C 1
ATOM 782 O O . ASN B 1 6 ? 16.734 -5.82 20.656 1 48 6 ASN B O 1
ATOM 786 N N . THR B 1 7 ? 16.922 -7.762 20.609 1 52 7 THR B N 1
ATOM 787 C CA . THR B 1 7 ? 18.156 -7.863 19.828 1 52 7 THR B CA 1
ATOM 788 C C . THR B 1 7 ? 17.938 -7.316 18.422 1 52 7 THR B C 1
ATOM 790 O O . THR B 1 7 ? 16.875 -7.523 17.812 1 52 7 THR B O 1
ATOM 793 N N . ALA B 1 8 ? 18.625 -6.211 18.094 1 60.91 8 ALA B N 1
ATOM 794 C CA . ALA B 1 8 ? 18.781 -5.516 16.812 1 60.91 8 ALA B CA 1
ATOM 795 C C . ALA B 1 8 ? 18.828 -6.504 15.656 1 60.91 8 ALA B C 1
ATOM 797 O O . ALA B 1 8 ? 19.688 -7.391 15.617 1 60.91 8 ALA B O 1
ATOM 798 N N . GLN B 1 9 ? 17.734 -6.93 15.07 1 78.56 9 GLN B N 1
ATOM 799 C CA . GLN B 1 9 ? 17.688 -7.832 13.922 1 78.56 9 GLN B CA 1
ATOM 800 C C . GLN B 1 9 ? 18.797 -7.5 12.922 1 78.56 9 GLN B C 1
ATOM 802 O O . GLN B 1 9 ? 19.078 -6.328 12.672 1 78.56 9 GLN B O 1
ATOM 807 N N . ALA B 1 10 ? 19.75 -8.484 12.664 1 93.31 10 ALA B N 1
ATOM 808 C CA . ALA B 1 10 ? 20.766 -8.32 11.617 1 93.31 10 ALA B CA 1
ATOM 809 C C . ALA B 1 10 ? 20.172 -7.633 10.383 1 93.31 10 ALA B C 1
ATOM 811 O O . ALA B 1 10 ? 19.016 -7.898 10.016 1 93.31 10 ALA B O 1
ATOM 812 N N . THR B 1 11 ? 20.891 -6.574 9.953 1 97.25 11 THR B N 1
ATOM 813 C CA . THR B 1 11 ? 20.406 -5.809 8.805 1 97.25 11 THR B CA 1
ATOM 814 C C . THR B 1 11 ? 21.312 -6.035 7.59 1 97.25 11 THR B C 1
ATOM 816 O O . THR B 1 11 ? 22.422 -6.547 7.723 1 97.25 11 THR B O 1
ATOM 819 N N . LYS B 1 12 ? 20.766 -5.785 6.461 1 96.56 12 LYS B N 1
ATOM 820 C CA . LYS B 1 12 ? 21.469 -5.793 5.176 1 96.56 12 LYS B CA 1
ATOM 821 C C . LYS B 1 12 ? 21.281 -4.469 4.445 1 96.56 12 LYS B C 1
ATOM 823 O O . LYS B 1 12 ? 20.188 -3.873 4.492 1 96.56 12 LYS B O 1
ATOM 828 N N . VAL B 1 13 ? 22.344 -4.027 3.809 1 97.38 13 VAL B N 1
ATOM 829 C CA . VAL B 1 13 ? 22.266 -2.812 3.002 1 97.38 13 VAL B CA 1
ATOM 830 C C . VAL B 1 13 ? 21.609 -3.123 1.66 1 97.38 13 VAL B C 1
ATOM 832 O O . VAL B 1 13 ? 22 -4.078 0.981 1 97.38 13 VAL B O 1
ATOM 835 N N . ILE B 1 14 ? 20.609 -2.314 1.291 1 97.81 14 ILE B N 1
ATOM 836 C CA . ILE B 1 14 ? 20.031 -2.43 -0.045 1 97.81 14 ILE B CA 1
ATOM 837 C C . ILE B 1 14 ? 20.172 -1.098 -0.78 1 97.81 14 ILE B C 1
ATOM 839 O O . ILE B 1 14 ? 20.188 -0.035 -0.154 1 97.81 14 ILE B O 1
ATOM 843 N N . THR B 1 15 ? 20.281 -1.206 -2.109 1 97.62 15 THR B N 1
ATOM 844 C CA . THR B 1 15 ? 20.5 -0.046 -2.965 1 97.62 15 THR B CA 1
ATOM 845 C C . THR B 1 15 ? 19.609 -0.116 -4.207 1 97.62 15 THR B C 1
ATOM 847 O O . THR B 1 15 ? 19.266 -1.206 -4.672 1 97.62 15 THR B O 1
ATOM 850 N N . ALA B 1 16 ? 19.219 1.045 -4.602 1 98.19 16 ALA B N 1
ATOM 851 C CA . ALA B 1 16 ? 18.5 1.142 -5.859 1 98.19 16 ALA B CA 1
ATOM 852 C C . ALA B 1 16 ? 18.75 2.482 -6.543 1 98.19 16 ALA B C 1
ATOM 854 O O . ALA B 1 16 ? 19.094 3.469 -5.879 1 98.19 16 ALA B O 1
ATOM 855 N N . HIS B 1 17 ? 18.641 2.438 -7.852 1 97.81 17 HIS B N 1
ATOM 856 C CA . HIS B 1 17 ? 18.594 3.66 -8.641 1 97.81 17 HIS B CA 1
ATOM 857 C C . HIS B 1 17 ? 17.156 4.098 -8.898 1 97.81 17 HIS B C 1
ATOM 859 O O . HIS B 1 17 ? 16.359 3.336 -9.461 1 97.81 17 HIS B O 1
ATOM 865 N N . VAL B 1 18 ? 16.875 5.363 -8.422 1 98.19 18 VAL B N 1
ATOM 866 C CA . VAL B 1 18 ? 15.492 5.824 -8.578 1 98.19 18 VAL B CA 1
ATOM 867 C C . VAL B 1 18 ? 15.477 7.156 -9.32 1 98.19 18 VAL B C 1
ATOM 869 O O . VAL B 1 18 ? 16.438 7.93 -9.242 1 98.19 18 VAL B O 1
ATOM 872 N N . PRO B 1 19 ? 14.375 7.445 -10.047 1 98.19 19 PRO B N 1
ATOM 873 C CA . PRO B 1 19 ? 14.266 8.766 -10.672 1 98.19 19 PRO B CA 1
ATOM 874 C C . PRO B 1 19 ? 14.422 9.906 -9.672 1 98.19 19 PRO B C 1
ATOM 876 O O . PRO B 1 19 ? 13.938 9.812 -8.539 1 98.19 19 PRO B O 1
ATOM 879 N N . LEU B 1 20 ? 15.039 10.961 -10.078 1 98.12 20 LEU B N 1
ATOM 880 C CA . LEU B 1 20 ? 15.32 12.102 -9.219 1 98.12 20 LEU B CA 1
ATOM 881 C C . LEU B 1 20 ? 14.047 12.633 -8.57 1 98.12 20 LEU B C 1
ATOM 883 O O . LEU B 1 20 ? 14.016 12.898 -7.367 1 98.12 20 LEU B O 1
ATOM 887 N N . PRO B 1 21 ? 12.891 12.766 -9.344 1 97.75 21 PRO B N 1
ATOM 888 C CA . PRO B 1 21 ? 11.672 13.266 -8.703 1 97.75 21 PRO B CA 1
ATOM 889 C C . PRO B 1 21 ? 11.164 12.352 -7.594 1 97.75 21 PRO B C 1
ATOM 891 O O . PRO B 1 21 ? 10.617 12.828 -6.598 1 97.75 21 PRO B O 1
ATOM 894 N N . MET B 1 22 ? 11.383 11.07 -7.73 1 98.56 22 MET B N 1
ATOM 895 C CA . MET B 1 22 ? 10.992 10.125 -6.688 1 98.56 22 MET B CA 1
ATOM 896 C C . MET B 1 22 ? 11.867 10.289 -5.449 1 98.56 22 MET B C 1
ATOM 898 O O . MET B 1 22 ? 11.359 10.32 -4.324 1 98.56 22 MET B O 1
ATOM 902 N N . ALA B 1 23 ? 13.117 10.398 -5.652 1 98.44 23 ALA B N 1
ATOM 903 C CA . ALA B 1 23 ? 14.039 10.625 -4.539 1 98.44 23 ALA B CA 1
ATOM 904 C C . ALA B 1 23 ? 13.68 11.906 -3.783 1 98.44 23 ALA B C 1
ATOM 906 O O . ALA B 1 23 ? 13.688 11.922 -2.551 1 98.44 23 ALA B O 1
ATOM 907 N N . ASP B 1 24 ? 13.336 12.938 -4.551 1 98.19 24 ASP B N 1
ATOM 908 C CA . ASP B 1 24 ? 12.961 14.211 -3.953 1 98.19 24 ASP B CA 1
ATOM 909 C C . ASP B 1 24 ? 11.688 14.07 -3.113 1 98.19 24 ASP B C 1
ATOM 911 O O . ASP B 1 24 ? 11.602 14.617 -2.01 1 98.19 24 ASP B O 1
ATOM 915 N N . LYS B 1 25 ? 10.758 13.305 -3.621 1 98.38 25 LYS B N 1
ATOM 916 C CA . LYS B 1 25 ? 9.516 13.086 -2.896 1 98.38 25 LYS B CA 1
ATOM 917 C C . LYS B 1 25 ? 9.75 12.281 -1.625 1 98.38 25 LYS B C 1
ATOM 919 O O . LYS B 1 25 ? 9.148 12.555 -0.585 1 98.38 25 LYS B O 1
ATOM 924 N N . VAL B 1 26 ? 10.609 11.336 -1.658 1 98.56 26 VAL B N 1
ATOM 925 C CA . VAL B 1 26 ? 10.969 10.531 -0.494 1 98.56 26 VAL B CA 1
ATOM 926 C C . VAL B 1 26 ? 11.602 11.43 0.572 1 98.56 26 VAL B C 1
ATOM 928 O O . VAL B 1 26 ? 11.242 11.344 1.751 1 98.56 26 VAL B O 1
ATOM 931 N N . ASP B 1 27 ? 12.453 12.344 0.123 1 98.5 27 ASP B N 1
ATOM 932 C CA . ASP B 1 27 ? 13.102 13.266 1.048 1 98.5 27 ASP B CA 1
ATOM 933 C C . ASP B 1 27 ? 12.094 14.219 1.686 1 98.5 27 ASP B C 1
ATOM 935 O O . ASP B 1 27 ? 12.148 14.477 2.889 1 98.5 27 ASP B O 1
ATOM 939 N N . GLN B 1 28 ? 11.258 14.711 0.859 1 98.31 28 GLN B N 1
ATOM 940 C CA . GLN B 1 28 ? 10.219 15.609 1.354 1 98.31 28 GLN B CA 1
ATOM 941 C C . GLN B 1 28 ? 9.344 14.922 2.393 1 98.31 28 GLN B C 1
ATOM 943 O O . GLN B 1 28 ? 9.047 15.492 3.447 1 98.31 28 GLN B O 1
ATOM 948 N N . MET B 1 29 ? 9 13.672 2.146 1 98 29 MET B N 1
ATOM 949 C CA . MET B 1 29 ? 8.164 12.906 3.061 1 98 29 MET B CA 1
ATOM 950 C C . MET B 1 29 ? 8.914 12.586 4.348 1 98 29 MET B C 1
ATOM 952 O O . MET B 1 29 ? 8.352 12.688 5.441 1 98 29 MET B O 1
ATOM 956 N N . ALA B 1 30 ? 10.133 12.234 4.172 1 98.56 30 ALA B N 1
ATOM 957 C CA . ALA B 1 30 ? 10.977 11.961 5.332 1 98.56 30 ALA B CA 1
ATOM 958 C C . ALA B 1 30 ? 11.07 13.18 6.242 1 98.56 30 ALA B C 1
ATOM 960 O O . ALA B 1 30 ? 10.922 13.062 7.461 1 98.56 30 ALA B O 1
ATOM 961 N N . ALA B 1 31 ? 11.234 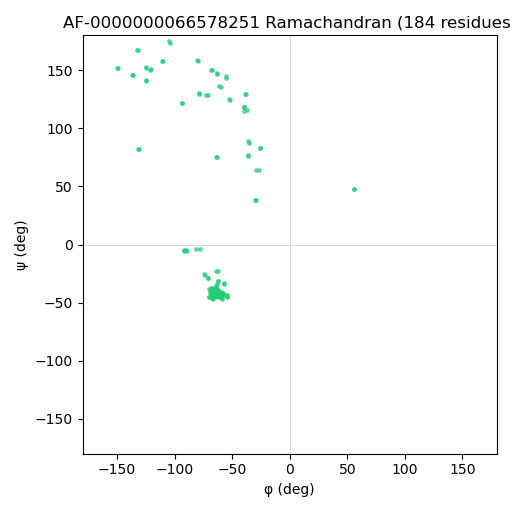14.375 5.598 1 98.31 31 ALA B N 1
ATOM 962 C CA . ALA B 1 31 ? 11.328 15.625 6.344 1 98.31 31 ALA B CA 1
ATOM 963 C C . ALA B 1 31 ? 10.023 15.93 7.07 1 98.31 31 ALA B C 1
ATOM 965 O O . ALA B 1 31 ? 10.031 16.281 8.25 1 98.31 31 ALA B O 1
ATOM 966 N N . ARG B 1 32 ? 8.977 15.688 6.395 1 96.62 32 ARG B N 1
ATOM 967 C CA . ARG B 1 32 ? 7.656 15.945 6.961 1 96.62 32 ARG B CA 1
ATOM 968 C C . ARG B 1 32 ? 7.398 15.047 8.164 1 96.62 32 ARG B C 1
ATOM 970 O O . ARG B 1 32 ? 6.797 15.477 9.148 1 96.62 32 ARG B O 1
ATOM 977 N N . LEU B 1 33 ? 7.906 13.836 8.125 1 96.75 33 LEU B N 1
ATOM 978 C CA . LEU B 1 33 ? 7.656 12.836 9.156 1 96.75 33 LEU B CA 1
ATOM 979 C C . LEU B 1 33 ? 8.734 12.883 10.234 1 96.75 33 LEU B C 1
ATOM 981 O O . LEU B 1 33 ? 8.648 12.172 11.234 1 96.75 33 LEU B O 1
ATOM 985 N N . GLU B 1 34 ? 9.727 13.727 10 1 98.06 34 GLU B N 1
ATOM 986 C CA . GLU B 1 34 ? 10.883 13.805 10.898 1 98.06 34 GLU B CA 1
ATOM 987 C C . GLU B 1 34 ? 11.547 12.445 11.062 1 98.06 34 GLU B C 1
ATOM 989 O O . GLU B 1 34 ? 11.812 12.008 12.188 1 98.06 34 GLU B O 1
ATOM 994 N N . ARG B 1 35 ? 11.742 11.844 9.906 1 97.88 35 ARG B N 1
ATOM 995 C CA . ARG B 1 35 ? 12.398 10.539 9.828 1 97.88 35 ARG B CA 1
ATOM 996 C C . ARG B 1 35 ? 13.469 10.531 8.75 1 97.88 35 ARG B C 1
ATOM 998 O O . ARG B 1 35 ? 13.562 11.469 7.945 1 97.88 35 ARG B O 1
ATOM 1005 N N . SER B 1 36 ? 14.258 9.5 8.789 1 98 36 SER B N 1
ATOM 1006 C CA . SER B 1 36 ? 15.297 9.336 7.773 1 98 36 SER B CA 1
ATOM 1007 C C . SER B 1 36 ? 14.719 8.766 6.48 1 98 36 SER B C 1
ATOM 1009 O O . SER B 1 36 ? 13.68 8.109 6.496 1 98 36 SER B O 1
ATOM 1011 N N . ARG B 1 37 ? 15.352 8.961 5.496 1 97.19 37 ARG B N 1
ATOM 1012 C CA . ARG B 1 37 ? 15.023 8.32 4.227 1 97.19 37 ARG B CA 1
ATOM 1013 C C . ARG B 1 37 ? 14.961 6.805 4.375 1 97.19 37 ARG B C 1
ATOM 1015 O O . ARG B 1 37 ? 14.078 6.16 3.809 1 97.19 37 ARG B O 1
ATOM 1022 N N . GLY B 1 38 ? 15.961 6.242 5.09 1 97.69 38 GLY B N 1
ATOM 1023 C CA . GLY B 1 38 ? 15.984 4.805 5.312 1 97.69 38 GLY B CA 1
ATOM 1024 C C . GLY B 1 38 ? 14.734 4.285 5.996 1 97.69 38 GLY B C 1
ATOM 1025 O O . GLY B 1 38 ? 14.266 3.184 5.695 1 97.69 38 GLY B O 1
ATOM 1026 N N . TRP B 1 39 ? 14.234 5.125 6.82 1 98.19 39 TRP B N 1
ATOM 1027 C CA . TRP B 1 39 ? 12.977 4.781 7.484 1 98.19 39 TRP B CA 1
ATOM 1028 C C . TRP B 1 39 ? 11.836 4.684 6.473 1 98.19 39 TRP B C 1
ATOM 1030 O O . TRP B 1 39 ? 11.047 3.738 6.508 1 98.19 39 TRP B O 1
ATOM 1040 N N . VAL B 1 40 ? 11.711 5.578 5.531 1 98.5 40 VAL B N 1
ATOM 1041 C CA . VAL B 1 40 ? 10.672 5.609 4.508 1 98.5 40 VAL B CA 1
ATOM 1042 C C . VAL B 1 40 ? 10.781 4.367 3.625 1 98.5 40 VAL B C 1
ATOM 1044 O O . VAL B 1 40 ? 9.773 3.734 3.303 1 98.5 40 VAL B O 1
ATOM 1047 N N . ILE B 1 41 ? 11.969 4.027 3.281 1 98.75 41 ILE B N 1
ATOM 1048 C CA . ILE B 1 41 ? 12.203 2.869 2.426 1 98.75 41 ILE B CA 1
ATOM 1049 C C . ILE B 1 41 ? 11.719 1.602 3.127 1 98.75 41 ILE B C 1
ATOM 1051 O O . ILE B 1 41 ? 11.031 0.779 2.523 1 98.75 41 ILE B O 1
ATOM 1055 N N . LYS B 1 42 ? 12.039 1.488 4.387 1 98.5 42 LYS B N 1
ATOM 1056 C CA . LYS B 1 42 ? 11.594 0.324 5.152 1 98.5 42 LYS B CA 1
ATOM 1057 C C . LYS B 1 42 ? 10.078 0.267 5.242 1 98.5 42 LYS B C 1
ATOM 1059 O O . LYS B 1 42 ? 9.477 -0.804 5.105 1 98.5 42 LYS B O 1
ATOM 1064 N N . GLN B 1 43 ? 9.531 1.416 5.383 1 98.5 43 GLN B N 1
ATOM 1065 C CA . GLN B 1 43 ? 8.078 1.492 5.457 1 98.5 43 GLN B CA 1
ATOM 1066 C C . GLN B 1 43 ? 7.441 1.111 4.125 1 98.5 43 GLN B C 1
ATOM 1068 O O . GLN B 1 43 ? 6.457 0.368 4.094 1 98.5 43 GLN B O 1
ATOM 1073 N N . ALA B 1 44 ? 7.969 1.641 3.049 1 98.88 44 ALA B N 1
ATOM 1074 C CA . ALA B 1 44 ? 7.473 1.354 1.705 1 98.88 44 ALA B CA 1
ATOM 1075 C C . ALA B 1 44 ? 7.57 -0.136 1.392 1 98.88 44 ALA B C 1
ATOM 1077 O O . ALA B 1 44 ? 6.613 -0.737 0.899 1 98.88 44 ALA B O 1
ATOM 1078 N N . LEU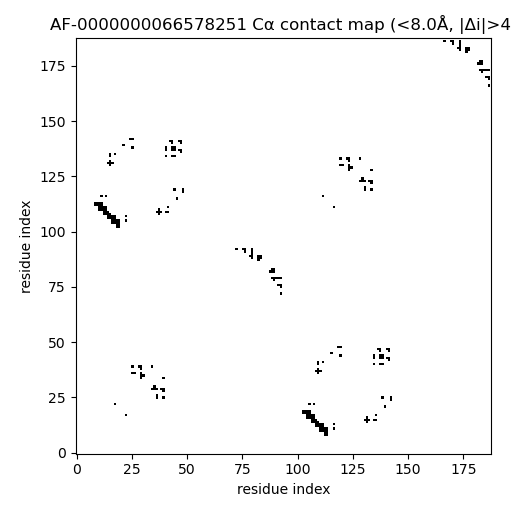 B 1 45 ? 8.703 -0.751 1.715 1 98.88 45 LEU B N 1
ATOM 1079 C CA . LEU B 1 45 ? 8.898 -2.176 1.475 1 98.88 45 LEU B CA 1
ATOM 1080 C C . LEU B 1 45 ? 7.953 -3.01 2.328 1 98.88 45 LEU B C 1
ATOM 1082 O O . LEU B 1 45 ? 7.32 -3.945 1.829 1 98.88 45 LEU B O 1
ATOM 1086 N N . SER B 1 46 ? 7.832 -2.666 3.568 1 98.75 46 SER B N 1
ATOM 1087 C CA . SER B 1 46 ? 6.949 -3.396 4.473 1 98.75 46 SER B CA 1
ATOM 1088 C C . SER B 1 46 ? 5.512 -3.387 3.969 1 98.75 46 SER B C 1
ATOM 1090 O O . SER B 1 46 ? 4.867 -4.434 3.898 1 98.75 46 SER B O 1
ATOM 1092 N N . ALA B 1 47 ? 5.113 -2.209 3.592 1 98.5 47 ALA B N 1
ATOM 1093 C CA . ALA B 1 47 ? 3.742 -2.055 3.115 1 98.5 47 ALA B CA 1
ATOM 1094 C C . ALA B 1 47 ? 3.525 -2.818 1.812 1 98.5 47 ALA B C 1
ATOM 1096 O O . ALA B 1 47 ? 2.504 -3.488 1.641 1 98.5 47 ALA B O 1
ATOM 1097 N N . TRP B 1 48 ? 4.434 -2.713 0.929 1 98.69 48 TRP B N 1
ATOM 1098 C CA . TRP B 1 48 ? 4.324 -3.348 -0.381 1 98.69 48 TRP B CA 1
ATOM 1099 C C . TRP B 1 48 ? 4.34 -4.867 -0.254 1 98.69 48 TRP B C 1
ATOM 1101 O O .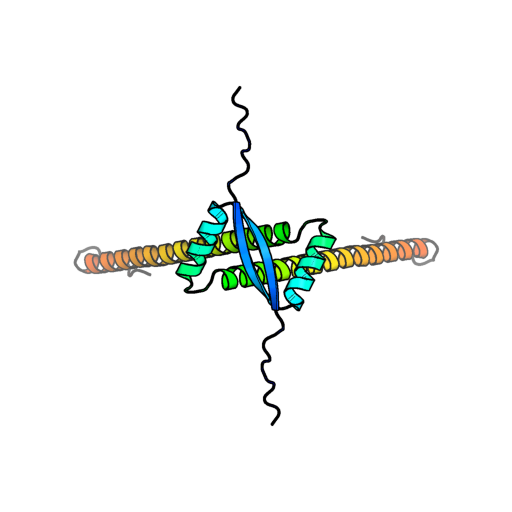 TRP B 1 48 ? 3.543 -5.559 -0.895 1 98.69 48 TRP B O 1
ATOM 1111 N N . LEU B 1 49 ? 5.191 -5.402 0.581 1 98.56 49 LEU B N 1
ATOM 1112 C CA . LEU B 1 49 ? 5.273 -6.84 0.808 1 98.56 49 LEU B CA 1
ATOM 1113 C C . LEU B 1 49 ? 3.988 -7.367 1.437 1 98.56 49 LEU B C 1
ATOM 1115 O O . LEU B 1 49 ? 3.486 -8.422 1.043 1 98.56 49 LEU B O 1
ATOM 1119 N N . ALA B 1 50 ? 3.498 -6.617 2.4 1 98.06 50 ALA B N 1
ATOM 1120 C CA . ALA B 1 50 ? 2.25 -7.016 3.045 1 98.06 50 ALA B CA 1
ATOM 1121 C C . ALA B 1 50 ? 1.099 -7.039 2.045 1 98.06 50 ALA B C 1
ATOM 1123 O O . ALA B 1 50 ? 0.28 -7.965 2.055 1 98.06 50 ALA B O 1
ATOM 1124 N N . GLN B 1 51 ? 1.006 -6.051 1.151 1 97.38 51 GLN B N 1
ATOM 1125 C CA . GLN B 1 51 ? -0.027 -5.984 0.123 1 97.38 51 GLN B CA 1
ATOM 1126 C C . GLN B 1 51 ? 0.092 -7.148 -0.854 1 97.38 51 GLN B C 1
ATOM 1128 O O . GLN B 1 51 ? -0.914 -7.754 -1.234 1 97.38 51 GLN B O 1
ATOM 1133 N N . GLU B 1 52 ? 1.362 -7.391 -1.257 1 97.19 52 GLU B N 1
ATOM 1134 C CA . GLU B 1 52 ? 1.582 -8.508 -2.17 1 97.19 52 GLU B CA 1
ATOM 1135 C C . GLU B 1 52 ? 1.195 -9.836 -1.523 1 97.19 52 GLU B C 1
ATOM 1137 O O . GLU B 1 52 ? 0.611 -10.703 -2.176 1 97.19 52 GLU B O 1
ATOM 1142 N N . GLU B 1 53 ? 1.503 -10.047 -0.237 1 96.44 53 GLU B N 1
ATOM 1143 C CA . GLU B 1 53 ? 1.115 -11.258 0.479 1 96.44 53 GLU B CA 1
ATOM 1144 C C . GLU B 1 53 ? -0.403 -11.391 0.559 1 96.44 53 GLU B C 1
ATOM 1146 O O . GLU B 1 53 ? -0.948 -12.477 0.367 1 96.44 53 GLU B O 1
ATOM 1151 N N . GLU B 1 54 ? -1.091 -10.289 0.786 1 97.38 54 GLU B N 1
ATOM 1152 C CA . GLU B 1 54 ? -2.549 -10.289 0.849 1 97.38 54 GLU B CA 1
ATOM 1153 C C . GLU B 1 54 ? -3.162 -10.594 -0.515 1 97.38 54 GLU B C 1
ATOM 1155 O O . GLU B 1 54 ? -4.102 -11.383 -0.614 1 97.38 54 GLU B O 1
ATOM 1160 N N . ARG B 1 55 ? -2.611 -10.008 -1.493 1 97 55 ARG B N 1
ATOM 1161 C CA . ARG B 1 55 ? -3.07 -10.266 -2.854 1 97 55 ARG B CA 1
ATOM 1162 C C . ARG B 1 55 ? -2.916 -11.742 -3.213 1 97 55 ARG B C 1
ATOM 1164 O O . ARG B 1 55 ? -3.816 -12.336 -3.809 1 97 55 ARG B O 1
ATOM 1171 N N . ASN B 1 56 ? -1.771 -12.25 -2.824 1 95.81 56 ASN B N 1
ATOM 1172 C CA . ASN B 1 56 ? -1.538 -13.672 -3.088 1 95.81 56 ASN B CA 1
ATOM 1173 C C . ASN B 1 56 ? -2.518 -14.555 -2.32 1 95.81 56 ASN B C 1
ATOM 1175 O O . ASN B 1 56 ? -3.041 -15.523 -2.863 1 95.81 56 ASN B O 1
ATOM 1179 N N . ARG B 1 57 ? -2.77 -14.219 -1.108 1 96.62 57 ARG B N 1
ATOM 1180 C CA . ARG B 1 57 ? -3.689 -14.977 -0.27 1 96.62 57 ARG B CA 1
ATOM 1181 C C . ARG B 1 57 ? -5.102 -14.961 -0.85 1 96.62 57 ARG B C 1
ATOM 1183 O O . ARG B 1 57 ? -5.754 -16 -0.938 1 96.62 57 ARG B O 1
ATOM 1190 N N . LEU B 1 58 ? -5.52 -13.805 -1.342 1 97.12 58 LEU B N 1
ATOM 1191 C CA . LEU B 1 58 ? -6.852 -13.648 -1.919 1 97.12 58 LEU B CA 1
ATOM 1192 C C . LEU B 1 58 ? -6.973 -14.438 -3.219 1 97.12 58 LEU B C 1
ATOM 1194 O O . LEU B 1 58 ? -8 -15.062 -3.473 1 97.12 58 LEU B O 1
ATOM 1198 N N . THR B 1 59 ? -5.953 -14.398 -3.914 1 96.31 59 THR B N 1
ATOM 1199 C CA . THR B 1 59 ? -5.949 -15.141 -5.172 1 96.31 59 THR B CA 1
ATOM 1200 C C . THR B 1 59 ? -6.062 -16.641 -4.922 1 96.31 59 THR B C 1
ATOM 1202 O O . THR B 1 59 ? -6.828 -17.328 -5.598 1 96.31 59 THR B O 1
ATOM 1205 N N . LEU B 1 60 ? -5.305 -17.094 -3.963 1 94.81 60 LEU B N 1
ATOM 1206 C CA . LEU B 1 60 ? -5.305 -18.516 -3.635 1 94.81 60 LEU B CA 1
ATOM 1207 C C . LEU B 1 60 ? -6.664 -18.953 -3.094 1 94.81 60 LEU B C 1
ATOM 1209 O O . LEU B 1 60 ? -7.145 -20.047 -3.406 1 94.81 60 LEU B O 1
ATOM 1213 N N . GLU B 1 61 ? -7.219 -18.094 -2.248 1 94.94 61 GLU B N 1
ATOM 1214 C CA . GLU B 1 61 ? -8.539 -18.391 -1.697 1 94.94 61 GLU B CA 1
ATOM 1215 C C . GLU B 1 61 ? -9.594 -18.422 -2.795 1 94.94 61 GLU B C 1
ATOM 1217 O O . GLU B 1 61 ? -10.461 -19.312 -2.801 1 94.94 61 GLU B O 1
ATOM 1222 N N . ALA B 1 62 ? -9.531 -17.469 -3.678 1 94.5 62 ALA B N 1
ATOM 1223 C CA . ALA B 1 62 ? -10.477 -17.406 -4.793 1 94.5 62 ALA B CA 1
ATOM 1224 C C . ALA B 1 62 ? -10.352 -18.641 -5.684 1 94.5 62 ALA B C 1
ATOM 1226 O O . ALA B 1 62 ? -11.352 -19.188 -6.145 1 94.5 62 ALA B O 1
ATOM 1227 N N . LEU B 1 63 ? -9.156 -19.078 -5.914 1 94.06 63 LEU B N 1
ATOM 1228 C CA . LEU B 1 63 ? -8.906 -20.266 -6.719 1 94.06 63 LEU B CA 1
ATOM 1229 C C . LEU B 1 63 ? -9.461 -21.516 -6.035 1 94.06 63 LEU B C 1
ATOM 1231 O O . LEU B 1 63 ? -10.016 -22.391 -6.695 1 94.06 63 LEU B O 1
ATOM 1235 N N . ASP B 1 64 ? -9.297 -21.594 -4.742 1 93.44 64 ASP B N 1
ATOM 1236 C CA . ASP B 1 64 ? -9.805 -22.719 -3.963 1 93.44 64 ASP B CA 1
ATOM 1237 C C . ASP B 1 64 ? -11.328 -22.781 -4.031 1 93.44 64 ASP B C 1
ATOM 1239 O O . ASP B 1 64 ? -11.898 -23.859 -4.156 1 93.44 64 ASP B O 1
ATOM 1243 N N . ASP B 1 65 ? -11.945 -21.625 -3.969 1 91.88 65 ASP B N 1
ATOM 1244 C CA . ASP B 1 65 ? -13.406 -21.531 -4.035 1 91.88 65 ASP B CA 1
ATOM 1245 C C . ASP B 1 65 ? -13.922 -22.016 -5.383 1 91.88 65 ASP B C 1
ATOM 1247 O O . ASP B 1 65 ? -14.93 -22.734 -5.445 1 91.88 65 ASP B O 1
ATOM 1251 N N . VAL B 1 66 ? -13.273 -21.688 -6.441 1 91.56 66 VAL B N 1
ATOM 1252 C CA . VAL B 1 66 ? -13.664 -22.109 -7.785 1 91.56 66 VAL B CA 1
ATOM 1253 C C . VAL B 1 66 ? -13.5 -23.625 -7.922 1 91.56 66 VAL B C 1
ATOM 1255 O O . VAL B 1 66 ? -14.359 -24.297 -8.484 1 91.56 66 VAL B O 1
ATOM 1258 N N . THR B 1 67 ? -12.391 -24.047 -7.336 1 90.06 67 THR B N 1
ATOM 1259 C CA . THR B 1 67 ? -12.117 -25.469 -7.422 1 90.06 67 THR B CA 1
ATOM 1260 C C . THR B 1 67 ? -13.141 -26.266 -6.621 1 90.06 67 THR B C 1
ATOM 1262 O O . THR B 1 67 ? -13.68 -27.266 -7.105 1 90.06 67 THR B O 1
ATOM 1265 N N . SER B 1 68 ? -13.406 -25.828 -5.434 1 88 68 SER B N 1
ATOM 1266 C CA . SER B 1 68 ? -14.375 -26.5 -4.582 1 88 68 SER B CA 1
ATOM 1267 C C . SER B 1 68 ? -15.781 -26.422 -5.164 1 88 68 SER B C 1
ATOM 1269 O O . SER B 1 68 ? -16.547 -27.391 -5.113 1 88 68 SER B O 1
ATOM 1271 N N . GLY B 1 69 ? -16.125 -25.281 -5.629 1 83.62 69 GLY B N 1
ATOM 1272 C CA . GLY B 1 69 ? -17.422 -25.109 -6.254 1 83.62 69 GLY B CA 1
ATOM 1273 C C . GLY B 1 69 ? -17.625 -26 -7.473 1 83.62 69 GLY B C 1
ATOM 1274 O O . GLY B 1 69 ? -18.688 -26.578 -7.664 1 83.62 69 GLY B O 1
ATOM 1275 N N . GLN B 1 70 ? -16.734 -26.109 -8.219 1 82.38 70 GLN B N 1
ATOM 1276 C CA . GLN B 1 70 ? -16.781 -26.969 -9.398 1 82.38 70 GLN B CA 1
ATOM 1277 C C . GLN B 1 70 ? -16.891 -28.438 -8.992 1 82.38 70 GLN B C 1
ATOM 1279 O O . GLN B 1 70 ? -17.656 -29.203 -9.594 1 82.38 70 GLN B O 1
ATOM 1284 N N . VAL B 1 71 ? -16.219 -28.812 -7.988 1 84.38 71 VAL B N 1
ATOM 1285 C CA . VAL B 1 71 ? -16.25 -30.203 -7.508 1 84.38 71 VAL B CA 1
ATOM 1286 C C . VAL B 1 71 ? -17.641 -30.531 -6.977 1 84.38 71 VAL B C 1
ATOM 1288 O O . VAL B 1 71 ? -18.188 -31.594 -7.262 1 84.38 71 VAL B O 1
ATOM 1291 N N . ILE B 1 72 ? -18.25 -29.562 -6.285 1 82.69 72 ILE B N 1
ATOM 1292 C CA . ILE B 1 72 ? -19.578 -29.797 -5.734 1 82.69 72 ILE B CA 1
ATOM 1293 C C . ILE B 1 72 ? -20.609 -29.875 -6.867 1 82.69 72 ILE B C 1
ATOM 1295 O O . ILE B 1 72 ? -21.453 -30.781 -6.879 1 82.69 72 ILE B O 1
ATOM 1299 N N . ASP B 1 73 ? -20.438 -29.062 -7.848 1 85.94 73 ASP B N 1
ATOM 1300 C CA . ASP B 1 73 ? -21.359 -29.094 -8.984 1 85.94 73 ASP B CA 1
ATOM 1301 C C . ASP B 1 73 ? -21.203 -30.391 -9.773 1 85.94 73 ASP B C 1
ATOM 1303 O O . ASP B 1 73 ? -22.203 -31.016 -10.125 1 85.94 73 ASP B O 1
ATOM 1307 N N . HIS B 1 74 ? -19.969 -30.766 -9.977 1 87.88 74 HIS B N 1
ATOM 1308 C CA . HIS B 1 74 ? -19.734 -32 -10.719 1 87.88 74 HIS B CA 1
ATOM 1309 C C . HIS B 1 74 ? -20.266 -33.219 -9.953 1 87.88 74 HIS B C 1
ATOM 1311 O O . HIS B 1 74 ? -20.875 -34.094 -10.547 1 87.88 74 HIS B O 1
ATOM 1317 N N . GLN B 1 75 ? -20.094 -33.219 -8.727 1 87.62 75 GLN B N 1
ATOM 1318 C CA . GLN B 1 75 ? -20.594 -34.312 -7.902 1 87.62 75 GLN B CA 1
ATOM 1319 C C . GLN B 1 75 ? -22.125 -34.406 -7.949 1 87.62 75 GLN B C 1
ATOM 1321 O O . GLN B 1 75 ? -22.688 -35.469 -8.023 1 87.62 75 GLN B O 1
ATOM 1326 N N . ALA B 1 76 ? -22.734 -33.219 -7.93 1 87.75 76 ALA B N 1
ATOM 1327 C CA . ALA B 1 76 ? -24.188 -33.188 -8.039 1 87.75 76 ALA B CA 1
ATOM 1328 C C . ALA B 1 76 ? -24.656 -33.688 -9.391 1 87.75 76 ALA B C 1
ATOM 1330 O O . ALA B 1 76 ? -25.625 -34.469 -9.477 1 87.75 76 ALA B O 1
ATOM 1331 N N . VAL B 1 77 ? -23.984 -33.375 -10.438 1 90.25 77 VAL B N 1
ATOM 1332 C CA . VAL B 1 77 ? -24.297 -33.812 -11.797 1 90.25 77 VAL B CA 1
ATOM 1333 C C . VAL B 1 77 ? -24.078 -35.344 -11.914 1 90.25 77 VAL B C 1
ATOM 1335 O O . VAL B 1 77 ? -24.891 -36.031 -12.5 1 90.25 77 VAL B O 1
ATOM 1338 N N . GLN B 1 78 ? -23.016 -35.75 -11.297 1 90.81 78 GLN B N 1
ATOM 1339 C CA . GLN B 1 78 ? -22.703 -37.156 -11.328 1 90.81 78 GLN B CA 1
ATOM 1340 C C . GLN B 1 78 ? -23.734 -37.969 -10.555 1 90.81 78 GLN B C 1
ATOM 1342 O O . GLN B 1 78 ? -24.188 -39 -11.023 1 90.81 78 GLN B O 1
ATOM 1347 N N . ALA B 1 79 ? -24.188 -37.438 -9.453 1 89.19 79 ALA B N 1
ATOM 1348 C CA . ALA B 1 79 ? -25.203 -38.125 -8.641 1 89.19 79 ALA B CA 1
ATOM 1349 C C . ALA B 1 79 ? -26.547 -38.156 -9.383 1 89.19 79 ALA B C 1
ATOM 1351 O O . ALA B 1 79 ? -27.25 -39.188 -9.328 1 89.19 79 ALA B O 1
ATOM 1352 N N . TRP B 1 80 ? -26.844 -37.062 -10.078 1 91.62 80 TRP B N 1
ATOM 1353 C CA . TRP B 1 80 ? -28.062 -37 -10.875 1 91.62 80 TRP B CA 1
ATOM 1354 C C . TRP B 1 80 ? -28.016 -38 -12.016 1 91.62 80 TRP B C 1
ATOM 1356 O O . TRP B 1 80 ? -28.984 -38.75 -12.227 1 91.62 80 TRP B O 1
ATOM 1366 N N . ALA B 1 81 ? -26.812 -38.09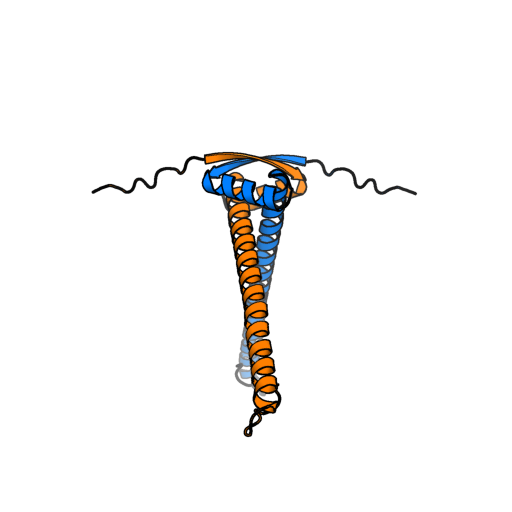4 -12.641 1 92.88 81 ALA B N 1
ATOM 1367 C CA . ALA B 1 81 ? -26.672 -39.031 -13.75 1 92.88 81 ALA B CA 1
ATOM 1368 C C . ALA B 1 81 ? -26.797 -40.469 -13.266 1 92.88 81 ALA B C 1
ATOM 1370 O O . ALA B 1 81 ? -27.484 -41.281 -13.898 1 92.88 81 ALA B O 1
ATOM 1371 N N . ASP B 1 82 ? -26.281 -40.719 -12.125 1 91.06 82 ASP B N 1
ATOM 1372 C CA . ASP B 1 82 ? -26.344 -42.062 -11.547 1 91.06 82 ASP B CA 1
ATOM 1373 C C . ASP B 1 82 ? -27.766 -42.406 -11.117 1 91.06 82 ASP B C 1
ATOM 1375 O O . ASP B 1 82 ? -28.156 -43.594 -11.18 1 91.06 82 ASP B O 1
ATOM 1379 N N . SER B 1 83 ? -28.562 -41.406 -10.758 1 89.06 83 SER B N 1
ATOM 1380 C CA . SER B 1 83 ? -29.922 -41.625 -10.281 1 89.06 83 SER B CA 1
ATOM 1381 C C . SER B 1 83 ? -30.844 -42 -11.43 1 89.06 83 SER B C 1
ATOM 1383 O O . SER B 1 83 ? -31.891 -42.656 -11.211 1 89.06 83 SER B O 1
ATOM 1385 N N . LEU B 1 84 ? -30.438 -41.562 -12.633 1 89.56 84 LEU B N 1
ATOM 1386 C CA . LEU B 1 84 ? -31.266 -41.844 -13.797 1 89.56 84 LEU B CA 1
ATOM 1387 C C . LEU B 1 84 ? -31.359 -43.344 -14.055 1 89.56 84 LEU B C 1
ATOM 1389 O O . LEU B 1 84 ? -32.312 -43.812 -14.672 1 89.56 84 LEU B O 1
ATOM 1393 N N . SER B 1 85 ? -30.453 -44.125 -13.602 1 89.69 85 SER B N 1
ATOM 1394 C CA . SER B 1 85 ? -30.438 -45.562 -13.805 1 89.69 85 SER B CA 1
ATOM 1395 C C . SER B 1 85 ? -31.172 -46.281 -12.688 1 89.69 85 SER B C 1
ATOM 1397 O O . SER B 1 85 ? -31.312 -47.5 -12.719 1 89.69 85 SER B O 1
ATOM 1399 N N . THR B 1 86 ? -31.625 -45.594 -11.672 1 88.88 86 THR B N 1
ATOM 1400 C CA . THR B 1 86 ? -32.375 -46.156 -10.547 1 88.88 86 THR B CA 1
ATOM 1401 C C . THR B 1 86 ? -33.844 -45.844 -10.648 1 88.88 86 THR B C 1
ATOM 1403 O O . THR B 1 86 ? -34.281 -45.156 -11.578 1 88.88 86 THR B O 1
ATOM 1406 N N . ASP B 1 87 ? -34.656 -46.438 -9.734 1 90.81 87 ASP B N 1
ATOM 1407 C CA . ASP B 1 87 ? -36.094 -46.219 -9.734 1 90.81 87 ASP B CA 1
ATOM 1408 C C . ASP B 1 87 ? -36.469 -44.875 -9.117 1 90.81 87 ASP B C 1
ATOM 1410 O O . ASP B 1 87 ? -37.625 -44.5 -9.125 1 90.81 87 ASP B O 1
ATOM 1414 N N . HIS B 1 88 ? -35.344 -44.125 -8.586 1 88.81 88 HIS B N 1
ATOM 1415 C CA . HIS B 1 88 ? -35.625 -42.875 -7.926 1 88.81 88 HIS B CA 1
ATOM 1416 C C . HIS B 1 88 ? -34.688 -41.781 -8.453 1 88.81 88 HIS B C 1
ATOM 1418 O O . HIS B 1 88 ? -33.719 -41.406 -7.809 1 88.81 88 HIS B O 1
ATOM 1424 N N . PRO B 1 89 ? -35.031 -41.188 -9.609 1 85.81 89 PRO B N 1
ATOM 1425 C CA . PRO B 1 89 ? -34.156 -40.156 -10.219 1 85.81 89 PRO B CA 1
ATOM 1426 C C . PRO B 1 89 ? -34.156 -38.844 -9.453 1 85.81 89 PRO B C 1
ATOM 1428 O O . PRO B 1 89 ? -35.188 -38.406 -8.969 1 85.81 89 PRO B O 1
ATOM 1431 N N . LEU B 1 90 ? -32.844 -38.375 -9.148 1 85.25 90 LEU B N 1
ATOM 1432 C CA . LEU B 1 90 ? -32.688 -37.094 -8.492 1 85.25 90 LEU B CA 1
ATOM 1433 C C . LEU B 1 90 ? -33.094 -35.938 -9.422 1 85.25 90 LEU B C 1
ATOM 1435 O O . LEU B 1 90 ? -33.062 -36.094 -10.648 1 85.25 90 LEU B O 1
ATOM 1439 N N . PRO B 1 91 ? -33.594 -34.844 -8.797 1 87.88 91 PRO B N 1
ATOM 1440 C CA . PRO B 1 91 ? -33.875 -33.719 -9.656 1 87.88 91 PRO B CA 1
ATOM 1441 C C . PRO B 1 91 ? -32.625 -33.156 -10.344 1 87.88 91 PRO B C 1
ATOM 1443 O O . PRO B 1 91 ? -31.516 -33.344 -9.844 1 87.88 91 PRO B O 1
ATOM 1446 N N . VAL B 1 92 ? -32.719 -32.594 -11.633 1 84.75 92 VAL B N 1
ATOM 1447 C CA . VAL B 1 92 ? -31.609 -32.031 -12.406 1 84.75 92 VAL B CA 1
ATOM 1448 C C . VAL B 1 92 ? -30.875 -30.984 -11.562 1 84.75 92 VAL B C 1
ATOM 1450 O O . VAL B 1 92 ? -31.5 -30.125 -10.945 1 84.75 92 VAL B O 1
ATOM 1453 N N . PRO B 1 93 ? -29.562 -31.203 -11.438 1 82.06 93 PRO B N 1
ATOM 1454 C CA . PRO B 1 93 ? -28.797 -30.234 -10.648 1 82.06 93 PRO B CA 1
ATOM 1455 C C . PRO B 1 93 ? -28.844 -28.812 -11.227 1 82.06 93 PRO B C 1
ATOM 1457 O O . PRO B 1 93 ? -28.906 -28.656 -12.453 1 82.06 93 PRO B O 1
ATOM 1460 N N . ARG B 1 94 ? -29.016 -27.906 -10.375 1 63.09 94 ARG B N 1
ATOM 1461 C CA . ARG B 1 94 ? -29.047 -26.5 -10.766 1 63.09 94 ARG B CA 1
ATOM 1462 C C . ARG B 1 94 ? -27.719 -25.812 -10.469 1 63.09 94 ARG B C 1
ATOM 1464 O O . ARG B 1 94 ? -26.984 -26.266 -9.594 1 63.09 94 ARG B O 1
#

Nearest PDB structures (foldseek):
  6zxf-assembly1_J  TM=3.769E-01  e=8.292E+00  Homo sapiens

InterPro domains:
  IPR002145 Ribbon-helix-helix protein, CopG [PF01402] (12-52)
  IPR010985 Ribbon-helix-helix [SSF47598] (11-53)
  IPR013321 Arc-type ribbon-helix-helix [G3DSA:1.10.1220.10] (21-59)
  IPR052991 Non-functional Type II TA System Antitoxin [PTHR40688] (3-85)
  IPR060376 Antitoxin RelB2-4-like, C-terminal domain [PF27535] (59-93)

Secondary structure (DSSP, 8-state):
----------EEEEEEEEEHHHHHHHHHHHHHHT--HHHHHHHHHHHHHHHHHHHHHHHHHHHHHHHHHHHHHHHHHHHHHHHTTSSSPPPPP-/----------EEEEEEEEEHHHHHHHHHHHHHHT--HHHHHHHHHHHHHHHHHHHHHHHHHHHHHHHHHHHHHHHHHHHHHHHTTSSSPPPPP-

Organism: Shigella dysenteriae serotype 1 (strain Sd197) (NCBI:txid300267)

pLDDT: mean 89.6, std 14.8, range [33.91, 98.88]

Radius of gyration: 29.92 Å; Cα contacts (8 Å, |Δi|>4): 143; chains: 2; bounding box: 64×87×70 Å

Foldseek 3Di:
DPPPPPPDPDDDDDDDDDDPVVVVVLVVVCVVVVHDSVVSVVVVVVVVVVVVVVVVVVVVVVVVCVVVVVVVQVVLQVQQVVQVVDPGHDDHGD/DPPPPPPDPDDDDDDDDDDPVVVVVLVVVCVVVVHDSVVSVVVVVVVVVVVVVVVVVVVVVVVVCVVVVVVVQVVQQVQQVVQVVDPGHDDHGD

Sequence (188 aa):
MQMKNNTAQATKVITAHVPLPMADKVDQMAARLERSRGWVIKQALSAWLAQEEERNRLTLEALDDVTSGQVIDHQAVQAWADSLSTDHPLPVPRMQMKNNTAQATKVITAHVPLPMADKVDQMAARLERSRGWVIKQALSAWLAQEEERNRLTLEALDDVTSGQVIDHQAVQAWADSLSTDHPLPVPR

Solvent-accessible surface area (backbone atoms only — not comparable to full-atom values): 10506 Å² total; per-residue (Å²): 131,78,72,76,67,81,64,79,68,62,61,42,81,47,64,31,74,36,43,45,71,56,52,51,50,45,47,52,50,15,58,75,67,73,47,49,55,38,54,51,50,51,49,14,43,52,52,41,52,52,50,51,52,49,52,50,50,52,50,53,50,53,51,49,50,52,52,52,49,48,50,52,51,49,50,44,46,51,50,24,58,58,17,63,79,49,99,65,60,49,74,80,69,128,133,79,71,75,67,83,64,80,67,63,61,41,82,47,65,32,73,35,44,45,72,56,54,52,50,46,46,52,48,15,57,73,68,72,47,50,56,39,54,51,52,51,50,15,44,52,52,42,51,52,50,52,53,50,52,50,50,51,50,52,51,53,51,47,50,52,52,51,50,47,51,52,50,49,49,43,46,50,51,25,58,58,18,62,78,48,98,65,59,51,73,82,69,128